Protein AF-A2DW22-F1 (afdb_monomer_lite)

pLDDT: mean 70.97, std 25.13, range [27.14, 98.06]

Sequence (364 aa):
MSSRRESLAASKIPRKSITSKLGQRVSISKNELTRRSSAAKNILQSNEPVKSNIPTVRSSKKVHKEKVVKEAVEIPVEKVDEVIVKEKPTFTMIPPTANEAESTEILMNAINLIYEENMPENKVQFFTNYAQAMLKFSQSSQLLSISSTCMTALFQEKFEAVPSEVLAEVLSLCFSINCGDIFLEGEDSFEAQESIKGFINQSIENTPVKTLVKSICSIIQQSSGNKLQFILDSLKESDNLKSAAEIELRAISDVLSSFHPEITLPEFLPEPSIPDVSDITKIKGQSNENVSVEESIARLLNEEVVGDELLRLVANSKDGKFEEFPASIRVVLHAAWNEASPCPNEEELLEQAQFFLDTHQSSE

Foldseek 3Di:
DDDDDDDDDDDDDDDDDDDDDPPDDDDDDPPPVVVVVVVVPPPDPDDDDDDDDDDDDDDDDDDDDDDDDDDDDDDDPPPPPPPPPPDQDAQDFDDPPDDPVRLLVSLVSLVVCVVVVHDHPCLASLLLRLLSVCLVQLQALSSLLSSLQSNLSCLVVQVAPHQLQSVLSSLLSLLCDQLVVHHHDDPNRVSSNVSSVSSNLSCLARYDLQSNLSSLLVSLLVDDDSSNVSSVVSNVPYPNLLPDDLVSLLSSQQSCCVRPVVDDDDPSRDHHDPLPPVCVPPPPDDDDDDDDLVSLVVQLLDLVRVLVSLCVLLVPDPPLDDSVHDPLVSVLSSVSNVCVVPHHDSVVNNVSSVVSNVVVVVVD

Structure (mmCIF, N/CA/C/O backbone):
data_AF-A2DW22-F1
#
_entry.id   AF-A2DW22-F1
#
loop_
_atom_site.group_PDB
_atom_site.id
_atom_site.type_symbol
_atom_site.label_atom_id
_atom_site.label_alt_id
_atom_site.label_comp_id
_atom_site.label_asym_id
_atom_site.label_entity_id
_atom_site.label_seq_id
_atom_site.pdbx_PDB_ins_code
_atom_site.Cartn_x
_atom_site.Cartn_y
_atom_site.Cartn_z
_atom_site.occupancy
_atom_site.B_iso_or_equiv
_atom_site.auth_seq_id
_atom_site.auth_comp_id
_atom_site.auth_asym_id
_atom_site.auth_atom_id
_atom_site.pdbx_PDB_model_num
ATOM 1 N N . MET A 1 1 ? 49.477 -22.787 39.775 1.00 36.72 1 MET A N 1
ATOM 2 C CA . MET A 1 1 ? 49.986 -24.115 40.177 1.00 36.72 1 MET A CA 1
ATOM 3 C C . MET A 1 1 ? 48.808 -25.019 40.529 1.00 36.72 1 MET A C 1
ATOM 5 O O . MET A 1 1 ? 47.978 -24.576 41.301 1.00 36.72 1 MET A O 1
ATOM 9 N N . SER A 1 2 ? 48.779 -26.220 39.928 1.00 34.22 2 SER A N 1
ATOM 10 C CA . SER A 1 2 ? 48.110 -27.492 40.312 1.00 34.22 2 SER A CA 1
ATOM 11 C C . SER A 1 2 ? 46.658 -27.467 40.848 1.00 34.22 2 SER A C 1
ATOM 13 O O . SER A 1 2 ? 46.420 -26.938 41.921 1.00 34.22 2 SER A O 1
ATOM 15 N N . SER A 1 3 ? 45.616 -27.949 40.152 1.00 33.22 3 SER A N 1
ATOM 16 C CA . SER A 1 3 ? 45.291 -29.315 39.655 1.00 33.22 3 SER A CA 1
ATOM 17 C C . SER A 1 3 ? 44.842 -30.333 40.724 1.00 33.22 3 SER A C 1
ATOM 19 O O . SER A 1 3 ? 45.669 -30.788 41.512 1.00 33.22 3 SER A O 1
ATOM 21 N N . ARG A 1 4 ? 43.545 -30.717 40.672 1.00 36.78 4 ARG A N 1
ATOM 22 C CA . ARG A 1 4 ? 42.908 -32.058 40.877 1.00 36.78 4 ARG A CA 1
ATOM 23 C C . ARG A 1 4 ? 41.378 -31.860 41.042 1.00 36.78 4 ARG A C 1
ATOM 25 O O . ARG A 1 4 ? 40.994 -31.113 41.930 1.00 36.78 4 ARG A O 1
ATOM 32 N N . ARG A 1 5 ? 40.459 -32.279 40.142 1.00 36.66 5 ARG A N 1
ATOM 33 C CA . ARG A 1 5 ? 39.990 -33.646 39.738 1.00 36.66 5 ARG A CA 1
ATOM 34 C C . ARG A 1 5 ? 39.720 -34.560 40.942 1.00 36.66 5 ARG A C 1
ATOM 36 O O . ARG A 1 5 ? 40.575 -34.612 41.811 1.00 36.66 5 ARG A O 1
ATOM 43 N N . GLU A 1 6 ? 38.664 -35.364 41.087 1.00 34.28 6 GLU A N 1
ATOM 44 C CA . GLU A 1 6 ? 37.461 -35.842 40.354 1.00 34.28 6 GLU A CA 1
ATOM 45 C C . GLU A 1 6 ? 36.636 -36.603 41.438 1.00 34.28 6 GLU A C 1
ATOM 47 O O . GLU A 1 6 ? 37.229 -37.092 42.399 1.00 34.28 6 GLU A O 1
ATOM 52 N N . SER A 1 7 ? 35.299 -36.690 41.436 1.00 31.16 7 SER A N 1
ATOM 53 C CA . SER A 1 7 ? 34.497 -37.860 40.982 1.00 31.16 7 SER A CA 1
ATOM 54 C C . SER A 1 7 ? 33.114 -37.787 41.688 1.00 31.16 7 SER A C 1
ATOM 56 O O . SER A 1 7 ? 33.055 -37.463 42.868 1.00 31.16 7 SER A O 1
ATOM 58 N N . LEU A 1 8 ? 31.984 -37.744 40.965 1.00 30.72 8 LEU A N 1
ATOM 59 C CA . LEU A 1 8 ? 31.090 -38.850 40.549 1.00 30.72 8 LEU A CA 1
ATOM 60 C C . LEU A 1 8 ? 30.296 -39.548 41.677 1.00 30.72 8 LEU A C 1
ATOM 62 O O . LEU A 1 8 ? 30.820 -40.413 42.368 1.00 30.72 8 LEU A O 1
ATOM 66 N N . ALA A 1 9 ? 28.984 -39.283 41.736 1.00 31.55 9 ALA A N 1
ATOM 67 C CA . ALA A 1 9 ? 27.962 -40.268 42.106 1.00 31.55 9 ALA A CA 1
ATOM 68 C C . ALA A 1 9 ? 26.598 -39.874 41.513 1.00 31.55 9 ALA A C 1
ATOM 70 O O . ALA A 1 9 ? 26.119 -38.755 41.676 1.00 31.55 9 ALA A O 1
ATOM 71 N N . ALA A 1 10 ? 26.008 -40.816 40.783 1.00 30.62 10 ALA A N 1
ATOM 72 C CA . ALA A 1 10 ? 24.770 -40.693 40.035 1.00 30.62 10 ALA A CA 1
ATOM 73 C C . ALA A 1 10 ? 23.548 -41.058 40.893 1.00 30.62 10 ALA A C 1
ATOM 75 O O . ALA A 1 10 ? 23.624 -41.959 41.724 1.00 30.62 10 ALA A O 1
ATOM 76 N N . SER A 1 11 ? 22.395 -40.451 40.602 1.00 30.92 11 SER A N 1
ATOM 77 C CA . SER A 1 11 ? 21.087 -40.958 41.025 1.00 30.92 11 SER A CA 1
ATOM 78 C C . SER A 1 11 ? 20.160 -41.021 39.813 1.00 30.92 11 SER A C 1
ATOM 80 O O . SER A 1 11 ? 19.901 -40.022 39.144 1.00 30.92 11 SER A O 1
ATOM 82 N N . LYS A 1 12 ? 19.751 -42.250 39.492 1.00 33.44 12 LYS A N 1
ATOM 83 C CA . LYS A 1 12 ? 18.900 -42.663 38.374 1.00 33.44 12 LYS A CA 1
ATOM 84 C C . LYS A 1 12 ? 17.439 -42.656 38.823 1.00 33.44 12 LYS A C 1
ATOM 86 O O . LYS A 1 12 ? 17.127 -43.340 39.791 1.00 33.44 12 LYS A O 1
ATOM 91 N N . ILE A 1 13 ? 16.541 -42.034 38.056 1.00 31.47 13 ILE A N 1
ATOM 92 C CA . ILE A 1 13 ? 15.102 -42.365 38.049 1.00 31.47 13 ILE A CA 1
ATOM 93 C C . ILE A 1 13 ? 14.631 -42.432 36.577 1.00 31.47 13 ILE A C 1
ATOM 95 O O . ILE A 1 13 ? 15.075 -41.614 35.768 1.00 31.47 13 ILE A O 1
ATOM 99 N N . PRO A 1 14 ? 13.843 -43.453 36.176 1.00 31.78 14 PRO A N 1
ATOM 100 C CA . PRO A 1 14 ? 13.805 -43.937 34.798 1.00 31.78 14 PRO A CA 1
ATOM 101 C C . PRO A 1 14 ? 12.759 -43.253 33.906 1.00 31.78 14 PRO A C 1
ATOM 103 O O . PRO A 1 14 ? 11.614 -43.042 34.296 1.00 31.78 14 PRO A O 1
ATOM 106 N N . ARG A 1 15 ? 13.147 -43.035 32.642 1.00 30.92 15 ARG A N 1
ATOM 107 C CA . ARG A 1 15 ? 12.243 -42.810 31.506 1.00 30.92 15 ARG A CA 1
ATOM 108 C C . ARG A 1 15 ? 11.536 -44.122 31.157 1.00 30.92 15 ARG A C 1
ATOM 110 O O . ARG A 1 15 ? 12.205 -45.108 30.851 1.00 30.92 15 ARG A O 1
ATOM 117 N N . LYS A 1 16 ? 10.201 -44.124 31.136 1.00 32.34 16 LYS A N 1
ATOM 118 C CA . LYS A 1 16 ? 9.424 -45.104 30.366 1.00 32.34 16 LYS A CA 1
ATOM 119 C C . LYS A 1 16 ? 8.969 -44.456 29.065 1.00 32.34 16 LYS A C 1
ATOM 121 O O . LYS A 1 16 ? 8.272 -43.450 29.064 1.00 32.34 16 LYS A O 1
ATOM 126 N N . SER A 1 17 ? 9.428 -45.059 27.977 1.00 30.47 17 SER A N 1
ATOM 127 C CA . SER A 1 17 ? 9.042 -44.819 26.596 1.00 30.47 17 SER A CA 1
ATOM 128 C C . SER A 1 17 ? 7.640 -45.358 26.319 1.00 30.47 17 SER A C 1
ATOM 130 O O . SER A 1 17 ? 7.374 -46.527 26.604 1.00 30.47 17 SER A O 1
ATOM 132 N N . ILE A 1 18 ? 6.798 -44.563 25.664 1.00 29.30 18 ILE A N 1
ATOM 133 C CA . ILE A 1 18 ? 5.724 -45.076 24.811 1.00 29.30 18 ILE A CA 1
ATOM 134 C C . ILE A 1 18 ? 5.890 -44.398 23.452 1.00 29.30 18 ILE A C 1
ATOM 136 O O . ILE A 1 18 ? 5.297 -43.369 23.156 1.00 29.30 18 ILE A O 1
ATOM 140 N N . THR A 1 19 ? 6.764 -44.974 22.634 1.00 31.78 19 THR A N 1
ATOM 141 C CA . THR A 1 19 ? 6.697 -44.875 21.178 1.00 31.78 19 THR A CA 1
ATOM 142 C C . THR A 1 19 ? 6.097 -46.181 20.675 1.00 31.78 19 THR A C 1
ATOM 144 O O . THR A 1 19 ? 6.605 -47.256 20.985 1.00 31.78 19 THR A O 1
ATOM 147 N N . SER A 1 20 ? 4.988 -46.094 19.941 1.00 37.38 20 SER A N 1
ATOM 148 C CA . SER A 1 20 ? 4.619 -46.952 18.798 1.00 37.38 20 SER A CA 1
ATOM 149 C C . SER A 1 20 ? 3.100 -46.967 18.624 1.00 37.38 20 SER A C 1
ATOM 151 O O . SER A 1 20 ? 2.400 -47.705 19.310 1.00 37.38 20 SER A O 1
ATOM 153 N N . LYS A 1 21 ? 2.608 -46.123 17.703 1.00 34.06 21 LYS A N 1
ATOM 154 C CA . LYS A 1 21 ? 1.442 -46.373 16.821 1.00 34.06 21 LYS A CA 1
ATOM 155 C C . LYS A 1 21 ? 1.055 -45.185 15.916 1.00 34.06 21 LYS A C 1
ATOM 157 O O . LYS A 1 21 ? -0.042 -45.175 15.378 1.00 34.06 21 LYS A O 1
ATOM 162 N N . LEU A 1 22 ? 1.958 -44.236 15.646 1.00 30.00 22 LEU A N 1
ATOM 163 C CA . LEU A 1 22 ? 1.842 -43.334 14.490 1.00 30.00 22 LEU A CA 1
ATOM 164 C C . LEU A 1 22 ? 2.851 -43.767 13.426 1.00 30.00 22 LEU A C 1
ATOM 166 O O . LEU A 1 22 ? 3.975 -43.287 13.347 1.00 30.00 22 LEU A O 1
ATOM 170 N N . GLY A 1 23 ? 2.465 -44.784 12.673 1.00 34.62 23 GLY A N 1
ATOM 171 C CA . GLY A 1 23 ? 3.298 -45.389 11.646 1.00 34.62 23 GLY A CA 1
ATOM 172 C C . GLY A 1 23 ? 2.488 -46.387 10.844 1.00 34.62 23 GLY A C 1
ATOM 173 O O . GLY A 1 23 ? 2.882 -47.539 10.764 1.00 34.62 23 GLY A O 1
ATOM 174 N N . GLN A 1 24 ? 1.312 -45.969 10.368 1.00 33.91 24 GLN A N 1
ATOM 175 C CA . GLN A 1 24 ? 0.536 -46.595 9.290 1.00 33.91 24 GLN A CA 1
ATOM 176 C C . GLN A 1 24 ? -0.806 -45.867 9.160 1.00 33.91 24 GLN A C 1
ATOM 178 O O . GLN A 1 24 ? -1.745 -46.176 9.886 1.00 33.91 24 GLN A O 1
ATOM 183 N N . ARG A 1 25 ? -0.858 -44.880 8.258 1.00 32.12 25 ARG A N 1
ATOM 184 C CA . ARG A 1 25 ? -2.002 -44.497 7.396 1.00 32.12 25 ARG A CA 1
ATOM 185 C C . ARG A 1 25 ? -1.714 -43.145 6.726 1.00 32.12 25 ARG A C 1
ATOM 187 O O . ARG A 1 25 ? -2.440 -42.178 6.871 1.00 32.12 25 ARG A O 1
ATOM 194 N N . VAL A 1 26 ? -0.623 -43.104 5.966 1.00 36.88 26 VAL A N 1
ATOM 195 C CA . VAL A 1 26 ? -0.418 -42.135 4.881 1.00 36.88 26 VAL A CA 1
ATOM 196 C C . VAL A 1 26 ? -0.019 -42.974 3.677 1.00 36.88 26 VAL A C 1
ATOM 198 O O . VAL A 1 26 ? 1.125 -43.416 3.599 1.00 36.88 26 VAL A O 1
ATOM 201 N N . SER A 1 27 ? -0.987 -43.342 2.833 1.00 40.03 27 SER A N 1
ATOM 202 C CA . SER A 1 27 ? -0.755 -43.943 1.500 1.00 40.03 27 SER A CA 1
ATOM 203 C C . SER A 1 27 ? -2.057 -44.292 0.760 1.00 40.03 27 SER A C 1
ATOM 205 O O . SER A 1 27 ? -2.213 -45.410 0.297 1.00 40.03 27 SER A O 1
ATOM 207 N N . ILE A 1 28 ? -2.983 -43.340 0.611 1.00 33.75 28 ILE A N 1
ATOM 208 C CA . ILE A 1 28 ? -4.027 -43.299 -0.442 1.00 33.75 28 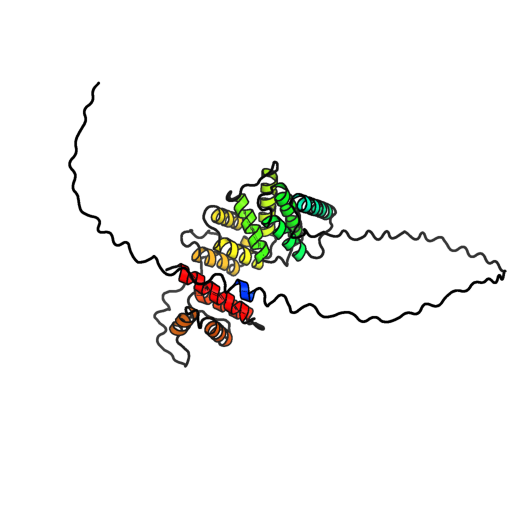ILE A CA 1
ATOM 209 C C . ILE A 1 28 ? -4.378 -41.802 -0.580 1.00 33.75 28 ILE A C 1
ATOM 211 O O . ILE A 1 28 ? -4.650 -41.188 0.440 1.00 33.75 28 ILE A O 1
ATOM 215 N N . SER A 1 29 ? -4.364 -41.084 -1.705 1.00 33.72 29 SER A N 1
ATOM 216 C CA . SER A 1 29 ? -4.010 -41.330 -3.104 1.00 33.72 29 SER A CA 1
ATOM 217 C C . SER A 1 29 ? -3.781 -39.941 -3.734 1.00 33.72 29 SER A C 1
ATOM 219 O O . SER A 1 29 ? -4.714 -39.158 -3.871 1.00 33.72 29 SER A O 1
ATOM 221 N N . LYS A 1 30 ? -2.547 -39.627 -4.154 1.00 34.16 30 LYS A N 1
ATOM 222 C CA . LYS A 1 30 ? -2.220 -38.462 -5.009 1.00 34.16 30 LYS A CA 1
ATOM 223 C C . LYS A 1 30 ? -2.696 -38.642 -6.469 1.00 34.16 30 LYS A C 1
ATOM 225 O O . LYS A 1 30 ? -2.382 -37.815 -7.316 1.00 34.16 30 LYS A O 1
ATOM 230 N N . ASN A 1 31 ? -3.455 -39.702 -6.766 1.00 38.00 31 ASN A N 1
ATOM 231 C CA . ASN A 1 31 ? -3.907 -40.052 -8.116 1.00 38.00 31 ASN A CA 1
ATOM 232 C C . ASN A 1 31 ? -5.364 -39.643 -8.418 1.00 38.00 31 ASN A C 1
ATOM 234 O O . ASN A 1 31 ? -5.797 -39.792 -9.561 1.00 38.00 31 ASN A O 1
ATOM 238 N N . GLU A 1 32 ? -6.117 -39.108 -7.448 1.00 37.16 32 GLU A N 1
ATOM 239 C CA . GLU A 1 32 ? -7.489 -38.621 -7.690 1.00 37.16 32 GLU A CA 1
ATOM 240 C C . GLU A 1 32 ? -7.518 -37.185 -8.252 1.00 37.16 32 GLU A C 1
ATOM 242 O O . GLU A 1 32 ? -8.345 -36.868 -9.108 1.00 37.16 32 GLU A O 1
ATOM 247 N N . LEU A 1 33 ? -6.574 -36.322 -7.847 1.00 34.84 33 LEU A N 1
ATOM 248 C CA . LEU A 1 33 ? -6.541 -34.913 -8.269 1.00 34.84 33 LEU A CA 1
ATOM 249 C C . LEU A 1 33 ? -6.068 -34.730 -9.725 1.00 34.84 33 LEU A C 1
ATOM 251 O O . LEU A 1 33 ? -6.514 -33.824 -10.426 1.00 34.84 33 LEU A O 1
ATOM 255 N N . THR A 1 34 ? -5.230 -35.636 -10.234 1.00 38.94 34 THR A N 1
ATOM 256 C CA . THR A 1 34 ? -4.727 -35.597 -11.619 1.00 38.94 34 THR A CA 1
ATOM 257 C C . THR A 1 34 ? -5.744 -36.104 -12.647 1.00 38.94 34 THR A C 1
ATOM 259 O O . THR A 1 34 ? -5.627 -35.783 -13.831 1.00 38.94 34 THR A O 1
ATOM 262 N N . ARG A 1 35 ? -6.779 -36.847 -12.219 1.00 39.12 35 ARG A N 1
ATOM 263 C CA . ARG A 1 35 ? -7.858 -37.328 -13.104 1.00 39.12 35 ARG A CA 1
ATOM 264 C C . ARG A 1 35 ? -8.972 -36.307 -13.335 1.00 39.12 35 ARG A C 1
ATOM 266 O O . ARG A 1 35 ? -9.621 -36.372 -14.373 1.00 39.12 35 ARG A O 1
ATOM 273 N N . ARG A 1 36 ? -9.177 -35.339 -12.433 1.00 36.75 36 ARG A N 1
ATOM 274 C CA . ARG A 1 36 ? -10.185 -34.276 -12.624 1.00 36.75 36 ARG A CA 1
ATOM 275 C C . ARG A 1 36 ? -9.682 -33.098 -13.474 1.00 36.75 36 ARG A C 1
ATOM 277 O O . ARG A 1 36 ? -10.476 -32.476 -14.167 1.00 36.75 36 ARG A O 1
ATOM 284 N N . SER A 1 37 ? -8.368 -32.869 -13.536 1.00 37.91 37 SER A N 1
ATOM 285 C CA . SER A 1 37 ? -7.755 -31.810 -14.366 1.00 37.91 37 SER A CA 1
ATOM 286 C C . SER A 1 37 ? -7.710 -32.137 -15.874 1.00 37.91 37 SER A C 1
ATOM 288 O O . SER A 1 37 ? -7.703 -31.240 -16.714 1.00 37.91 37 SER A O 1
ATOM 290 N N . SER A 1 38 ? -7.743 -33.418 -16.253 1.00 35.53 38 SER A N 1
ATOM 291 C CA . SER A 1 38 ? -7.667 -33.855 -17.659 1.00 35.53 38 SER A CA 1
ATOM 292 C C . SER A 1 38 ? -9.031 -33.980 -18.363 1.00 35.53 38 SER A C 1
ATOM 294 O O . SER A 1 38 ? -9.067 -34.160 -19.578 1.00 35.53 38 SER A O 1
ATOM 296 N N . ALA A 1 39 ? -10.148 -33.812 -17.644 1.00 35.38 39 ALA A N 1
ATOM 297 C CA . ALA A 1 39 ? -11.501 -33.824 -18.215 1.00 35.38 39 ALA A CA 1
ATOM 298 C C . ALA A 1 39 ? -12.017 -32.428 -18.631 1.00 35.38 39 ALA A C 1
ATOM 300 O O . ALA A 1 39 ? -12.944 -32.337 -19.429 1.00 35.38 39 ALA A O 1
ATOM 301 N N . ALA A 1 40 ? -11.387 -31.342 -18.167 1.00 33.38 40 ALA A N 1
ATOM 302 C CA . ALA A 1 40 ? -11.808 -29.964 -18.460 1.00 33.38 40 ALA A CA 1
ATOM 303 C C . ALA A 1 40 ? -11.100 -29.325 -19.678 1.00 33.38 40 ALA A C 1
ATOM 305 O O . ALA A 1 40 ? -11.348 -28.169 -20.003 1.00 33.38 40 ALA A O 1
ATOM 306 N N . LYS A 1 41 ? -10.229 -30.067 -20.381 1.00 34.81 41 LYS A N 1
ATOM 307 C CA . LYS A 1 41 ? -9.435 -29.564 -21.524 1.00 34.81 41 LYS A CA 1
ATOM 308 C C . LYS A 1 41 ? -9.923 -30.008 -22.913 1.00 34.81 41 LYS A C 1
ATOM 310 O O . LYS A 1 41 ? -9.241 -29.736 -23.892 1.00 34.81 41 LYS A O 1
ATOM 315 N N . ASN A 1 42 ? -11.090 -30.655 -23.014 1.00 35.06 42 ASN A N 1
ATOM 316 C CA . ASN A 1 42 ? -11.611 -31.209 -24.278 1.00 35.06 42 ASN A CA 1
ATOM 317 C C . ASN A 1 42 ? -12.995 -30.686 -24.710 1.00 35.06 42 ASN A C 1
ATOM 319 O O . ASN A 1 42 ? -13.642 -31.289 -25.560 1.00 35.06 42 ASN A O 1
ATOM 323 N N . ILE A 1 43 ? -13.446 -29.547 -24.181 1.00 34.34 43 ILE A N 1
ATOM 324 C CA . ILE A 1 43 ? -14.682 -28.888 -24.632 1.00 34.34 43 ILE A CA 1
ATOM 325 C C . ILE A 1 43 ? -14.357 -27.423 -24.929 1.00 34.34 43 ILE A C 1
ATOM 327 O O . ILE A 1 43 ? -14.647 -26.560 -24.119 1.00 34.34 43 ILE A O 1
ATOM 331 N N . LEU A 1 44 ? -13.651 -27.171 -26.039 1.00 32.22 44 LEU A N 1
ATOM 332 C CA . LEU A 1 44 ? -13.558 -25.882 -26.759 1.00 32.22 44 LEU A CA 1
ATOM 333 C C . LEU A 1 44 ? -12.643 -26.046 -27.994 1.00 32.22 44 LEU A C 1
ATOM 335 O O . LEU A 1 44 ? -11.673 -25.325 -28.196 1.00 32.22 44 LEU A O 1
ATOM 339 N N . GLN A 1 45 ? -12.938 -27.039 -28.835 1.00 33.53 45 GLN A N 1
ATOM 340 C CA . GLN A 1 45 ? -12.436 -27.110 -30.212 1.00 33.53 45 GLN A CA 1
ATOM 341 C C . GLN A 1 45 ? -13.548 -27.627 -31.124 1.00 33.53 45 GLN A C 1
ATOM 343 O O . GLN A 1 45 ? -13.576 -28.789 -31.510 1.00 33.53 45 GLN A O 1
ATOM 348 N N . SER A 1 46 ? -14.482 -26.747 -31.462 1.00 32.22 46 SER A N 1
ATOM 349 C CA . SER A 1 46 ? -15.283 -26.862 -32.680 1.00 32.22 46 SER A CA 1
ATOM 350 C C . SER A 1 46 ? -15.988 -25.533 -32.900 1.00 32.22 46 SER A C 1
ATOM 352 O O . SER A 1 46 ? -16.940 -25.236 -32.188 1.00 32.22 46 SER A O 1
ATOM 354 N N . ASN A 1 47 ? -15.484 -24.725 -33.829 1.00 30.28 47 ASN A N 1
ATOM 355 C CA . ASN A 1 47 ? -16.275 -23.809 -34.651 1.00 30.28 47 ASN A CA 1
ATOM 356 C C . ASN A 1 47 ? -15.365 -23.277 -35.767 1.00 30.28 47 ASN A C 1
ATOM 358 O O . ASN A 1 47 ? -14.641 -22.297 -35.604 1.00 30.28 47 ASN A O 1
ATOM 362 N N . GLU A 1 48 ? -15.372 -23.989 -36.894 1.00 32.19 48 GLU A N 1
ATOM 363 C CA . GLU A 1 48 ? -14.861 -23.501 -38.177 1.00 32.19 48 GLU A CA 1
ATOM 364 C C . GLU A 1 48 ? -15.741 -22.351 -38.695 1.00 32.19 48 GLU A C 1
ATOM 366 O O . GLU A 1 48 ? -16.969 -22.446 -38.599 1.00 32.19 48 GLU A O 1
ATOM 371 N N . PRO A 1 49 ? -15.181 -21.312 -39.341 1.00 32.22 49 PRO A N 1
ATOM 372 C CA . PRO A 1 49 ? -15.971 -20.427 -40.173 1.00 32.22 49 PRO A CA 1
ATOM 373 C C . PRO A 1 49 ? -15.999 -20.912 -41.630 1.00 32.22 49 PRO A C 1
ATOM 375 O O . PRO A 1 49 ? -14.988 -21.191 -42.277 1.00 32.22 49 PRO A O 1
ATOM 378 N N . VAL A 1 50 ? -17.229 -20.971 -42.126 1.00 31.48 50 VAL A N 1
ATOM 379 C CA . VAL A 1 50 ? -17.670 -21.318 -43.474 1.00 31.48 50 VAL A CA 1
ATOM 380 C C . VAL A 1 50 ? -17.093 -20.370 -44.536 1.00 31.48 50 VAL A C 1
ATOM 382 O O . VAL A 1 50 ? -17.137 -19.147 -44.413 1.00 31.48 50 VAL A O 1
ATOM 385 N N . LYS A 1 51 ? -16.609 -20.967 -45.632 1.00 29.39 51 LYS A N 1
ATOM 386 C CA . LYS A 1 51 ? -16.254 -20.315 -46.903 1.00 29.39 51 LYS A CA 1
ATOM 387 C C . LYS A 1 51 ? -17.474 -19.636 -47.538 1.00 29.39 51 LYS A C 1
ATOM 389 O O . LYS A 1 51 ? -18.511 -20.275 -47.696 1.00 29.39 51 LYS A O 1
ATOM 394 N N . SER A 1 52 ? -17.315 -18.423 -48.063 1.00 29.78 52 SER A N 1
ATOM 395 C CA . SER A 1 52 ? -18.172 -17.938 -49.152 1.00 29.78 52 SER A CA 1
ATOM 396 C C . SER A 1 52 ? -17.368 -17.168 -50.202 1.00 29.78 52 SER A C 1
ATOM 398 O O . SER A 1 52 ? -16.315 -16.594 -49.933 1.00 29.78 52 SER A O 1
ATOM 400 N N . ASN A 1 53 ? -17.834 -17.302 -51.440 1.00 28.89 53 ASN A N 1
ATOM 401 C CA . ASN A 1 53 ? -17.126 -17.063 -52.689 1.00 28.89 53 ASN A CA 1
ATOM 402 C C . ASN A 1 53 ? -17.204 -15.591 -53.149 1.00 28.89 53 ASN A C 1
ATOM 404 O O . ASN A 1 53 ? -18.275 -14.998 -53.125 1.00 28.89 53 ASN A O 1
ATOM 408 N N . ILE A 1 54 ? -16.069 -15.051 -53.618 1.00 29.58 54 ILE A N 1
ATOM 409 C CA . ILE A 1 54 ? -15.793 -14.513 -54.982 1.00 29.58 54 ILE A CA 1
ATOM 410 C C . ILE A 1 54 ? -17.064 -14.149 -55.811 1.00 29.58 54 ILE A C 1
ATOM 412 O O . ILE A 1 54 ? -17.910 -15.028 -55.977 1.00 29.58 54 ILE A O 1
ATOM 416 N N . PRO A 1 55 ? -17.171 -12.955 -56.461 1.00 31.88 55 PRO A N 1
ATOM 417 C CA . PRO A 1 55 ? -16.255 -12.654 -57.562 1.00 31.88 55 PRO A CA 1
ATOM 418 C C . PRO A 1 55 ? -15.785 -11.219 -57.834 1.00 31.88 55 PRO A C 1
ATOM 420 O O . PRO A 1 55 ? -16.476 -10.215 -57.715 1.00 31.88 55 PRO A O 1
ATOM 423 N N . THR A 1 56 ? -14.564 -11.233 -58.361 1.00 27.14 56 THR A N 1
ATOM 424 C CA . THR A 1 56 ? -13.843 -10.266 -59.183 1.00 27.14 56 THR A CA 1
ATOM 425 C C . THR A 1 56 ? -14.630 -9.841 -60.432 1.00 27.14 56 THR A C 1
ATOM 427 O O . THR A 1 56 ? -15.136 -10.697 -61.156 1.00 27.14 56 THR A O 1
ATOM 430 N N . VAL A 1 57 ? -14.598 -8.549 -60.788 1.00 29.03 57 VAL A N 1
ATOM 431 C CA . VAL A 1 57 ? -14.826 -8.084 -62.170 1.00 29.03 57 VAL A CA 1
ATOM 432 C C . VAL A 1 57 ? -13.690 -7.156 -62.600 1.00 29.03 57 VAL A C 1
ATOM 434 O O . VAL A 1 57 ? -13.240 -6.280 -61.868 1.00 29.03 57 VAL A O 1
ATOM 437 N N . ARG A 1 58 ? -13.199 -7.440 -63.807 1.00 28.44 58 ARG A N 1
ATOM 438 C CA . ARG A 1 58 ? -12.057 -6.853 -64.507 1.00 28.44 58 ARG A CA 1
ATOM 439 C C . ARG A 1 58 ? -12.372 -5.492 -65.147 1.00 28.44 58 ARG A C 1
ATOM 441 O O . ARG A 1 58 ? -13.466 -5.290 -65.652 1.00 28.44 58 ARG A O 1
ATOM 448 N N . SER A 1 59 ? -11.322 -4.666 -65.231 1.00 30.11 59 SER A N 1
ATOM 449 C CA . SER A 1 59 ? -10.871 -3.800 -66.345 1.00 30.11 59 SER A CA 1
ATOM 450 C C . SER A 1 59 ? -11.885 -3.098 -67.266 1.00 30.11 59 SER A C 1
ATOM 452 O O . SER A 1 59 ? -12.676 -3.773 -67.919 1.00 30.11 59 SER A O 1
ATOM 454 N N . SER A 1 60 ? -11.647 -1.809 -67.567 1.00 29.20 60 SER A N 1
ATOM 455 C CA . SER A 1 60 ? -11.326 -1.338 -68.938 1.00 29.20 60 SER A CA 1
ATOM 456 C C . SER A 1 60 ? -10.959 0.154 -69.028 1.00 29.20 60 SER A C 1
ATOM 458 O O . SER A 1 60 ? -11.498 1.004 -68.333 1.00 29.20 60 SER A O 1
ATOM 460 N N . LYS A 1 61 ? -10.021 0.429 -69.943 1.00 29.62 61 LYS A N 1
ATOM 461 C CA . LYS A 1 61 ? -9.523 1.724 -70.445 1.00 29.62 61 LYS A CA 1
ATOM 462 C C . LYS A 1 61 ? -10.600 2.555 -71.175 1.00 29.62 61 LYS A C 1
ATOM 464 O O . LYS A 1 61 ? -11.415 1.955 -71.864 1.00 29.62 61 LYS A O 1
ATOM 469 N N . LYS A 1 62 ? -10.429 3.893 -71.208 1.00 29.98 62 LYS A N 1
ATOM 470 C CA . LYS A 1 62 ? -10.092 4.774 -72.375 1.00 29.98 62 LYS A CA 1
ATOM 471 C C . LYS A 1 62 ? -10.808 6.147 -72.350 1.00 29.98 62 LYS A C 1
ATOM 473 O O . LYS A 1 62 ? -12.007 6.232 -72.542 1.00 29.98 62 LYS A O 1
ATOM 478 N N . VAL A 1 63 ? -9.992 7.200 -72.220 1.00 30.34 63 VAL A N 1
ATOM 479 C CA . VAL A 1 63 ? -9.892 8.430 -73.045 1.00 30.34 63 VAL A CA 1
ATOM 480 C C . VAL A 1 63 ? -11.162 8.986 -73.719 1.00 30.34 63 VAL A C 1
ATOM 482 O O . VAL A 1 63 ? -11.603 8.434 -74.725 1.00 30.34 63 VAL A O 1
ATOM 485 N N . HIS A 1 64 ? -11.540 10.218 -73.352 1.00 29.16 64 HIS A N 1
ATOM 486 C CA . HIS A 1 64 ? -11.804 11.291 -74.324 1.00 29.16 64 HIS A CA 1
ATOM 487 C C . HIS A 1 64 ? -11.432 12.672 -73.766 1.00 29.16 64 HIS A C 1
ATOM 489 O O . HIS A 1 64 ? -11.695 12.989 -72.611 1.00 29.16 64 HIS A O 1
ATOM 495 N N . LYS A 1 65 ? -10.750 13.450 -74.613 1.00 32.34 65 LYS A N 1
ATOM 496 C CA . LYS A 1 65 ? -10.424 14.866 -74.440 1.00 32.34 65 LYS A CA 1
ATOM 497 C C . LYS A 1 65 ? -11.649 15.687 -74.830 1.00 32.34 65 LYS A C 1
ATOM 499 O O . LYS A 1 65 ? -12.160 15.470 -75.922 1.00 32.34 65 LYS A O 1
ATOM 504 N N . GLU A 1 66 ? -11.966 16.718 -74.061 1.00 31.30 66 GLU A N 1
ATOM 505 C CA . GLU A 1 66 ? -12.521 17.945 -74.624 1.00 31.30 66 GLU A CA 1
ATOM 506 C C . GLU A 1 66 ? -12.041 19.154 -73.817 1.00 31.30 66 GLU A C 1
ATOM 508 O O . GLU A 1 66 ? -11.585 19.037 -72.682 1.00 31.30 66 GLU A O 1
ATOM 513 N N . LYS A 1 67 ? -11.973 20.285 -74.504 1.00 29.91 67 LYS A N 1
ATOM 514 C CA . LYS A 1 67 ? -11.116 21.443 -74.253 1.00 29.91 67 LYS A CA 1
ATOM 515 C C . LYS A 1 67 ? -12.023 22.664 -74.055 1.00 29.91 67 LYS A C 1
ATOM 517 O O . LYS A 1 67 ? -13.143 22.658 -74.549 1.00 29.91 67 LYS A O 1
ATOM 522 N N . VAL A 1 68 ? -11.425 23.739 -73.529 1.00 29.20 68 VAL A N 1
ATOM 523 C CA . VAL A 1 68 ? -11.914 25.141 -73.492 1.00 29.20 68 VAL A CA 1
ATOM 524 C C . VAL A 1 68 ? -12.942 25.359 -72.353 1.00 29.20 68 VAL A C 1
ATOM 526 O O . VAL A 1 68 ? -13.808 24.528 -72.161 1.00 29.20 68 VAL A O 1
ATOM 529 N N . VAL A 1 69 ? -12.900 26.378 -71.484 1.00 31.17 69 VAL A N 1
ATOM 530 C CA . VAL A 1 69 ? -12.494 27.790 -71.591 1.00 31.17 69 VAL A CA 1
ATOM 531 C C . VAL A 1 69 ? -11.995 28.294 -70.225 1.00 31.17 69 VAL A C 1
ATOM 533 O O . VAL A 1 69 ? -12.406 27.815 -69.176 1.00 31.17 69 VAL A O 1
ATOM 536 N N . LYS A 1 70 ? -11.074 29.257 -70.285 1.00 35.72 70 LYS A N 1
ATOM 537 C CA . LYS A 1 70 ? -10.477 30.013 -69.182 1.00 35.72 70 LYS A CA 1
ATOM 538 C C . LYS A 1 70 ? -11.525 30.810 -68.398 1.00 35.72 70 LYS A C 1
ATOM 540 O O . LYS A 1 70 ? -12.233 31.596 -69.014 1.00 35.72 70 LYS A O 1
ATOM 545 N N . GLU A 1 71 ? -11.465 30.761 -67.074 1.00 33.38 71 GLU A N 1
ATOM 546 C CA . GLU A 1 71 ? -11.729 31.943 -66.252 1.00 33.38 71 GLU A CA 1
ATOM 547 C C . GLU A 1 71 ? -10.892 31.849 -64.975 1.00 33.38 71 GLU A C 1
ATOM 549 O O . GLU A 1 71 ? -10.922 30.853 -64.255 1.00 33.38 71 GLU A O 1
ATOM 554 N N . ALA A 1 72 ? -10.030 32.845 -64.791 1.00 40.38 72 ALA A N 1
ATOM 555 C CA . ALA A 1 72 ? -9.149 32.962 -63.648 1.00 40.38 72 ALA A CA 1
ATOM 556 C C . ALA A 1 72 ? -9.962 33.519 -62.481 1.00 40.38 72 ALA A C 1
ATOM 558 O O . ALA A 1 72 ? -10.407 34.662 -62.530 1.00 40.38 72 ALA A O 1
ATOM 559 N N . VAL A 1 73 ? -10.132 32.710 -61.442 1.00 34.94 73 VAL A N 1
ATOM 560 C CA . VAL A 1 73 ? -10.533 33.186 -60.122 1.00 34.94 73 VAL A CA 1
ATOM 561 C C . VAL A 1 73 ? -9.395 32.802 -59.192 1.00 34.94 73 VAL A C 1
ATOM 563 O O . VAL A 1 73 ? -9.145 31.621 -58.953 1.00 34.94 73 VAL A O 1
ATOM 566 N N . GLU A 1 74 ? -8.644 33.810 -58.755 1.00 37.81 74 GLU A N 1
ATOM 567 C CA . GLU A 1 74 ? -7.678 33.693 -57.669 1.00 37.81 74 GLU A CA 1
ATOM 568 C C . GLU A 1 74 ? -8.425 33.217 -56.422 1.00 37.81 74 GLU A C 1
ATOM 570 O O . GLU A 1 74 ? -9.165 33.971 -55.792 1.00 37.81 74 GLU A O 1
ATOM 575 N N . ILE A 1 75 ? -8.260 31.941 -56.087 1.00 35.12 75 ILE A N 1
ATOM 576 C CA . ILE A 1 75 ? -8.607 31.423 -54.768 1.00 35.12 75 ILE A CA 1
ATOM 577 C C . ILE A 1 75 ? -7.367 31.669 -53.903 1.00 35.12 75 ILE A C 1
ATOM 579 O O . ILE A 1 75 ? -6.277 31.228 -54.288 1.00 35.12 75 ILE A O 1
ATOM 583 N N . PRO A 1 76 ? -7.476 32.389 -52.775 1.00 38.88 76 PRO A N 1
ATOM 584 C CA . PRO A 1 76 ? -6.353 32.548 -51.870 1.00 38.88 76 PRO A CA 1
ATOM 585 C C . PRO A 1 76 ? -5.926 31.160 -51.388 1.00 38.88 76 PRO A C 1
ATOM 587 O O . PRO A 1 76 ? -6.757 30.353 -50.975 1.00 38.88 76 PRO A O 1
ATOM 590 N N . VAL A 1 77 ? -4.625 30.877 -51.478 1.00 36.81 77 VAL A N 1
ATOM 591 C CA . VAL A 1 77 ? -4.009 29.701 -50.860 1.00 36.81 77 VAL A CA 1
ATOM 592 C C . VAL A 1 77 ? -4.162 29.869 -49.353 1.00 36.81 77 VAL A C 1
ATOM 594 O O . VAL A 1 77 ? -3.326 30.486 -48.694 1.00 36.81 77 VAL A O 1
ATOM 597 N N . GLU A 1 78 ? -5.266 29.367 -48.813 1.00 41.03 78 GLU A N 1
ATOM 598 C CA . GLU A 1 78 ? -5.374 29.097 -47.392 1.00 41.03 78 GLU A CA 1
ATOM 599 C C . GLU A 1 78 ? -4.360 27.989 -47.121 1.00 41.03 78 GLU A C 1
ATOM 601 O O . GLU A 1 78 ? -4.449 26.885 -47.667 1.00 41.03 78 GLU A O 1
ATOM 606 N N . LYS A 1 79 ? -3.305 28.336 -46.379 1.00 45.06 79 LYS A N 1
ATOM 607 C CA . LYS A 1 79 ? -2.371 27.354 -45.848 1.00 45.06 79 LYS A CA 1
ATOM 608 C C . LYS A 1 79 ? -3.217 26.381 -45.042 1.00 45.06 79 LYS A C 1
ATOM 610 O O . LYS A 1 79 ? -3.720 26.734 -43.983 1.00 45.06 79 LYS A O 1
ATOM 615 N N . VAL A 1 80 ? -3.409 25.184 -45.583 1.00 41.00 80 VAL A N 1
ATOM 616 C CA . VAL A 1 80 ? -3.824 24.043 -44.786 1.00 41.00 80 VAL A CA 1
ATOM 617 C C . VAL A 1 80 ? -2.650 23.826 -43.848 1.00 41.00 80 VAL A C 1
ATOM 619 O O . VAL A 1 80 ? -1.632 23.266 -44.252 1.00 41.00 80 VAL A O 1
ATOM 622 N N . ASP A 1 81 ? -2.743 24.386 -42.645 1.00 40.94 81 ASP A N 1
ATOM 623 C CA . ASP A 1 81 ? -1.914 23.939 -41.543 1.00 40.94 81 ASP A CA 1
ATOM 624 C C . ASP A 1 81 ? -2.138 22.430 -41.485 1.00 40.94 81 ASP A C 1
ATOM 626 O O . ASP A 1 81 ? -3.257 21.962 -41.249 1.00 40.94 81 ASP A O 1
ATOM 630 N N . GLU A 1 82 ? -1.103 21.662 -41.827 1.00 38.16 82 GLU A N 1
ATOM 631 C CA . GLU A 1 82 ? -1.077 20.241 -41.533 1.00 38.16 82 GLU A CA 1
ATOM 632 C C . GLU A 1 82 ? -1.308 20.143 -40.030 1.00 38.16 82 GLU A C 1
ATOM 634 O O . GLU A 1 82 ? -0.419 20.405 -39.219 1.00 38.16 82 GLU A O 1
ATOM 639 N N . VAL A 1 83 ? -2.541 19.806 -39.654 1.00 39.53 83 VAL A N 1
ATOM 640 C CA . VAL A 1 83 ? -2.840 19.287 -38.333 1.00 39.53 83 VAL A CA 1
ATOM 641 C C . VAL A 1 83 ? -2.087 17.969 -38.286 1.00 39.53 83 VAL A C 1
ATOM 643 O O . VAL A 1 83 ? -2.605 16.921 -38.669 1.00 39.53 83 VAL A O 1
ATOM 646 N N . ILE A 1 84 ? -0.816 18.035 -37.890 1.00 44.00 84 ILE A N 1
ATOM 647 C CA . ILE A 1 84 ? -0.076 16.878 -37.425 1.00 44.00 84 ILE A CA 1
ATOM 648 C C . ILE A 1 84 ? -0.864 16.435 -36.201 1.00 44.00 84 ILE A C 1
ATOM 650 O O . ILE A 1 84 ? -0.712 16.984 -35.108 1.00 44.00 84 ILE A O 1
ATOM 654 N N . VAL A 1 85 ? -1.781 15.493 -36.412 1.00 44.44 85 VAL A N 1
ATOM 655 C CA . VAL A 1 85 ? -2.395 14.730 -35.338 1.00 44.44 85 VAL A CA 1
ATOM 656 C C . VAL A 1 85 ? -1.227 13.987 -34.708 1.00 44.44 85 VAL A C 1
ATOM 658 O O . VAL A 1 85 ? -0.815 12.942 -35.202 1.00 44.44 85 VAL A O 1
ATOM 661 N N . LYS A 1 86 ? -0.608 14.583 -33.683 1.00 55.78 86 LYS A N 1
ATOM 662 C CA . LYS A 1 86 ? 0.330 13.860 -32.832 1.00 55.78 86 LYS A CA 1
ATOM 663 C C . LYS A 1 86 ? -0.459 12.673 -32.296 1.00 55.78 86 LYS A C 1
ATOM 665 O O . LYS A 1 86 ? -1.464 12.875 -31.613 1.00 55.78 86 LYS A O 1
ATOM 670 N N . GLU A 1 87 ? -0.065 11.464 -32.688 1.00 62.69 87 GLU A N 1
ATOM 671 C CA . GLU A 1 87 ? -0.637 10.248 -32.121 1.00 62.69 87 GLU A CA 1
ATOM 672 C C . GLU A 1 87 ? -0.550 10.361 -30.600 1.00 62.69 87 GLU A C 1
ATOM 674 O O . GLU A 1 87 ? 0.483 10.761 -30.055 1.00 62.69 87 GLU A O 1
ATOM 679 N N . LYS A 1 88 ? -1.671 10.101 -29.922 1.00 64.06 88 LYS A N 1
ATOM 680 C CA . LYS A 1 88 ? -1.729 10.225 -28.471 1.00 64.06 88 LYS A CA 1
ATOM 681 C C . LYS A 1 88 ? -0.718 9.237 -27.873 1.00 64.06 88 LYS A C 1
ATOM 683 O O . LYS A 1 88 ? -0.762 8.057 -28.235 1.00 64.06 88 LYS A O 1
ATOM 688 N N . PRO A 1 89 ? 0.190 9.683 -26.990 1.00 69.75 89 PRO A N 1
ATOM 689 C CA . PRO A 1 89 ? 1.150 8.782 -26.374 1.00 69.75 89 PRO A CA 1
ATOM 690 C C . PRO A 1 89 ? 0.406 7.666 -25.645 1.00 69.75 89 PRO A C 1
ATOM 692 O O . PRO A 1 89 ? -0.564 7.908 -24.925 1.00 69.75 89 PRO A O 1
ATOM 695 N N . THR A 1 90 ? 0.831 6.428 -25.889 1.00 77.81 90 THR A N 1
ATOM 696 C CA . THR A 1 90 ? 0.169 5.239 -25.352 1.00 77.81 90 THR A CA 1
ATOM 697 C C . THR A 1 90 ? 1.027 4.652 -24.244 1.00 77.81 90 THR A C 1
ATOM 699 O O . THR A 1 90 ? 2.194 4.331 -24.459 1.00 77.81 90 THR A O 1
ATOM 702 N N . PHE A 1 91 ? 0.443 4.503 -23.057 1.00 88.56 91 PHE A N 1
ATOM 703 C CA . PHE A 1 91 ? 1.085 3.809 -21.948 1.00 88.56 91 PHE A CA 1
ATOM 704 C C . PHE A 1 91 ? 1.055 2.301 -22.198 1.00 88.56 91 PHE A C 1
ATOM 706 O O . PHE A 1 91 ? -0.015 1.698 -22.296 1.00 88.56 91 PHE A O 1
ATOM 713 N N . THR A 1 92 ? 2.234 1.695 -22.302 1.00 90.69 92 THR A N 1
ATOM 714 C CA . THR A 1 92 ? 2.383 0.251 -22.504 1.00 90.69 92 THR A CA 1
ATOM 715 C C . THR A 1 92 ? 2.288 -0.479 -21.169 1.00 90.69 92 THR A C 1
ATOM 717 O O . THR A 1 92 ? 2.911 -0.078 -20.191 1.00 90.69 92 THR A O 1
ATOM 720 N N . MET A 1 93 ? 1.518 -1.566 -21.127 1.00 93.75 93 MET A N 1
ATOM 721 C CA . MET A 1 93 ? 1.445 -2.440 -19.953 1.00 93.75 93 MET A CA 1
ATOM 722 C C . MET A 1 93 ? 2.617 -3.415 -19.939 1.00 93.75 93 MET A C 1
ATOM 724 O O . MET A 1 93 ? 2.984 -3.958 -20.980 1.00 93.75 93 MET A O 1
ATOM 728 N N . ILE A 1 94 ? 3.149 -3.688 -18.752 1.00 93.88 94 ILE A N 1
ATOM 729 C CA . ILE A 1 94 ? 4.178 -4.695 -18.513 1.00 93.88 94 ILE A CA 1
ATOM 730 C C . ILE A 1 94 ? 3.537 -6.083 -18.646 1.00 93.88 94 ILE A C 1
ATOM 732 O O . ILE A 1 94 ? 2.623 -6.410 -17.877 1.00 93.88 94 ILE A O 1
ATOM 736 N N . PRO A 1 95 ? 3.980 -6.921 -19.600 1.00 93.06 95 PRO A N 1
ATOM 737 C CA . PRO A 1 95 ? 3.478 -8.281 -19.734 1.00 93.06 95 PRO A CA 1
ATOM 738 C C . PRO A 1 95 ? 3.768 -9.120 -18.478 1.00 93.06 95 PRO A C 1
ATOM 740 O O . PRO A 1 95 ? 4.871 -9.044 -17.936 1.00 93.06 95 PRO A O 1
ATOM 743 N N . PRO A 1 96 ? 2.871 -10.034 -18.063 1.00 90.00 96 PRO A N 1
ATOM 744 C CA . PRO A 1 96 ? 3.130 -10.924 -16.925 1.00 90.00 96 PRO A CA 1
ATOM 745 C C . PRO A 1 96 ? 4.408 -11.766 -17.081 1.00 90.00 96 PRO A C 1
ATOM 747 O O . PRO A 1 96 ? 5.055 -12.133 -16.098 1.00 90.00 96 PRO A O 1
ATOM 750 N N . THR A 1 97 ? 4.802 -12.058 -18.323 1.00 93.44 97 THR A N 1
ATOM 751 C CA . THR A 1 97 ? 5.998 -12.835 -18.675 1.00 93.44 97 THR A CA 1
ATOM 752 C C . THR A 1 97 ? 7.267 -12.000 -18.823 1.00 93.44 97 THR A C 1
ATOM 754 O O . THR A 1 97 ? 8.332 -12.592 -18.980 1.00 93.44 97 THR A O 1
ATOM 757 N N . ALA A 1 98 ? 7.178 -10.667 -18.781 1.00 95.19 98 ALA A N 1
ATOM 758 C CA . ALA A 1 98 ? 8.327 -9.791 -18.985 1.00 95.19 98 ALA A CA 1
ATOM 759 C C . ALA A 1 98 ? 9.393 -10.016 -17.911 1.00 95.19 98 ALA A C 1
ATOM 761 O O . ALA A 1 98 ? 9.075 -10.272 -16.744 1.00 95.19 98 ALA A O 1
ATOM 762 N N . ASN A 1 99 ? 10.661 -9.952 -18.304 1.00 96.44 99 ASN A N 1
ATOM 763 C CA . ASN A 1 99 ? 11.769 -9.974 -17.352 1.00 96.44 99 ASN A CA 1
ATOM 764 C C . ASN A 1 99 ? 12.014 -8.568 -16.776 1.00 96.44 99 ASN A C 1
ATOM 766 O O . ASN A 1 99 ? 11.334 -7.610 -17.145 1.00 96.44 99 ASN A O 1
ATOM 770 N N . GLU A 1 100 ? 12.961 -8.451 -15.848 1.00 94.44 100 GLU A N 1
ATOM 771 C CA . GLU A 1 100 ? 13.259 -7.181 -15.181 1.00 94.44 100 GLU A CA 1
ATOM 772 C C . GLU A 1 100 ? 13.703 -6.098 -16.170 1.00 94.44 100 GLU A C 1
ATOM 774 O O . GLU A 1 100 ? 13.164 -5.000 -16.140 1.00 94.44 100 GLU A O 1
ATOM 779 N N . ALA A 1 101 ? 14.608 -6.415 -17.102 1.00 95.06 101 ALA A N 1
ATOM 780 C CA . ALA A 1 101 ? 15.119 -5.447 -18.074 1.00 95.06 101 ALA A CA 1
ATOM 781 C C . ALA A 1 101 ? 14.010 -4.888 -18.985 1.00 95.06 101 ALA A C 1
ATOM 783 O O . ALA A 1 101 ? 13.916 -3.678 -19.170 1.00 95.06 101 ALA A O 1
ATOM 784 N N . GLU A 1 102 ? 13.142 -5.761 -19.503 1.00 95.75 102 GLU A N 1
ATOM 785 C CA . GLU A 1 102 ? 11.982 -5.368 -20.312 1.00 95.75 102 GLU A CA 1
ATOM 786 C C . GLU A 1 102 ? 10.991 -4.523 -19.496 1.00 95.75 102 GLU A C 1
ATOM 788 O O . GLU A 1 102 ? 10.493 -3.504 -19.971 1.00 95.75 102 GLU A O 1
ATOM 793 N N . SER A 1 103 ? 10.740 -4.911 -18.243 1.00 96.44 103 SER A N 1
ATOM 794 C CA . SER A 1 103 ? 9.845 -4.170 -17.347 1.00 96.44 103 SER A CA 1
ATOM 795 C C . SER A 1 103 ? 10.396 -2.775 -17.043 1.00 96.44 103 SER A C 1
ATOM 797 O O . SER A 1 103 ? 9.658 -1.796 -17.117 1.00 96.44 103 SER A O 1
ATOM 799 N N . THR A 1 104 ? 11.698 -2.664 -16.775 1.00 94.81 104 THR A N 1
ATOM 800 C CA . THR A 1 104 ? 12.395 -1.393 -16.550 1.00 94.81 104 THR A CA 1
ATOM 801 C C . THR A 1 104 ? 12.327 -0.486 -17.776 1.00 94.81 104 THR A C 1
ATOM 803 O O . THR A 1 104 ? 12.059 0.704 -17.628 1.00 94.81 104 THR A O 1
ATOM 806 N N . GLU A 1 105 ? 12.513 -1.016 -18.988 1.00 95.62 105 GLU A N 1
ATOM 807 C CA . GLU A 1 105 ? 12.390 -0.227 -20.221 1.00 95.62 105 GLU A CA 1
ATOM 808 C C . GLU A 1 105 ? 10.971 0.339 -20.394 1.00 95.62 105 GLU A C 1
ATOM 810 O O . GLU A 1 105 ? 10.799 1.527 -20.678 1.00 95.62 105 GLU A O 1
ATOM 815 N N . ILE A 1 106 ? 9.941 -0.481 -20.157 1.00 95.50 106 ILE A N 1
ATOM 816 C CA . ILE A 1 106 ? 8.537 -0.047 -20.214 1.00 95.50 106 ILE A CA 1
ATOM 817 C C . ILE A 1 106 ? 8.257 1.044 -19.168 1.00 95.50 106 ILE A C 1
ATOM 819 O O . ILE A 1 106 ? 7.645 2.066 -19.489 1.00 95.50 106 ILE A O 1
ATOM 823 N N . LEU A 1 107 ? 8.743 0.865 -17.937 1.00 94.62 107 LEU A N 1
ATOM 824 C CA . LEU A 1 107 ? 8.584 1.829 -16.847 1.00 94.62 107 LEU A CA 1
ATOM 825 C C . LEU A 1 107 ? 9.290 3.158 -17.131 1.00 94.62 107 LEU A C 1
ATOM 827 O O . LEU A 1 107 ? 8.705 4.217 -16.914 1.00 94.62 107 LEU A O 1
ATOM 831 N N . MET A 1 108 ? 10.513 3.121 -17.665 1.00 94.06 108 MET A N 1
ATOM 832 C CA . MET A 1 108 ? 11.243 4.324 -18.079 1.00 94.06 108 MET A CA 1
ATOM 833 C C . MET A 1 108 ? 10.535 5.055 -19.221 1.00 94.06 108 MET A C 1
ATOM 835 O O . MET A 1 108 ? 10.505 6.281 -19.264 1.00 94.06 108 MET A O 1
ATOM 839 N N . ASN A 1 109 ? 9.913 4.337 -20.152 1.00 94.06 109 ASN A N 1
ATOM 840 C CA . ASN A 1 109 ? 9.098 4.999 -21.165 1.00 94.06 109 ASN A CA 1
ATOM 841 C C . ASN A 1 109 ? 7.881 5.683 -20.529 1.00 94.06 109 ASN A C 1
ATOM 843 O O . ASN A 1 109 ? 7.584 6.829 -20.856 1.00 94.06 109 ASN A O 1
ATOM 847 N N . ALA A 1 110 ? 7.217 5.036 -19.571 1.00 93.62 110 ALA A N 1
ATOM 848 C CA . ALA A 1 110 ? 6.081 5.638 -18.880 1.00 93.62 110 ALA A CA 1
ATOM 849 C C . ALA A 1 110 ? 6.453 6.854 -18.024 1.00 93.62 110 ALA A C 1
ATOM 851 O O . ALA A 1 110 ? 5.705 7.828 -18.031 1.00 93.62 110 ALA A O 1
ATOM 852 N N . ILE A 1 111 ? 7.598 6.842 -17.332 1.00 91.94 111 ILE A N 1
ATOM 853 C CA . ILE A 1 111 ? 8.032 8.003 -16.544 1.00 91.94 111 ILE A CA 1
ATOM 854 C C . ILE A 1 111 ? 8.316 9.208 -17.450 1.00 91.94 111 ILE A C 1
ATOM 856 O O . ILE A 1 111 ? 7.924 10.323 -17.123 1.00 91.94 111 ILE A O 1
ATOM 860 N N . ASN A 1 112 ? 8.901 8.981 -18.633 1.00 92.06 112 ASN A N 1
ATOM 861 C CA . ASN A 1 112 ? 9.116 10.031 -19.628 1.00 92.06 112 ASN A CA 1
ATOM 862 C C . ASN A 1 112 ? 7.788 10.613 -20.125 1.00 92.06 112 ASN A C 1
ATOM 864 O O . ASN A 1 112 ? 7.649 11.830 -20.203 1.00 92.06 112 ASN A O 1
ATOM 868 N N . LEU A 1 113 ? 6.789 9.764 -20.392 1.00 92.50 113 LEU A N 1
ATOM 869 C CA . LEU A 1 113 ? 5.451 10.226 -20.769 1.00 92.50 113 LEU A CA 1
ATOM 870 C C . LEU A 1 113 ? 4.802 11.076 -19.669 1.00 92.50 113 LEU A C 1
ATOM 872 O O . LEU A 1 113 ? 4.210 12.108 -19.982 1.00 92.50 113 LEU A O 1
ATOM 876 N N . ILE A 1 114 ? 4.952 10.675 -18.403 1.00 90.62 114 ILE A N 1
ATOM 877 C CA . ILE A 1 114 ? 4.467 11.435 -17.241 1.00 90.62 114 ILE A CA 1
ATOM 878 C C . ILE A 1 114 ? 5.173 12.794 -17.138 1.00 90.62 114 ILE A C 1
ATOM 880 O O . ILE A 1 114 ? 4.514 13.805 -16.908 1.00 90.62 114 ILE A O 1
ATOM 884 N N . TYR A 1 115 ? 6.492 12.852 -17.355 1.00 88.25 115 TYR A N 1
ATOM 885 C CA . TYR A 1 115 ? 7.244 14.115 -17.368 1.00 88.25 115 TYR A CA 1
ATOM 886 C C . TYR A 1 115 ? 6.839 15.052 -18.510 1.00 88.25 115 TYR A C 1
ATOM 888 O O . TYR A 1 115 ? 6.951 16.267 -18.372 1.00 88.25 115 TYR A O 1
ATOM 896 N N . GLU A 1 116 ? 6.338 14.507 -19.616 1.00 89.31 116 GLU A N 1
ATOM 897 C CA . GLU A 1 116 ? 5.735 15.269 -20.713 1.00 89.31 116 GLU A CA 1
ATOM 898 C C . GLU A 1 116 ? 4.270 15.673 -20.439 1.00 89.31 116 GLU A C 1
ATOM 900 O O . GLU A 1 116 ? 3.555 16.051 -21.366 1.00 89.31 116 GLU A O 1
ATOM 905 N N . GLU A 1 117 ? 3.818 15.591 -19.182 1.00 85.06 117 GLU A N 1
ATOM 906 C CA . GLU A 1 117 ? 2.452 15.898 -18.731 1.00 85.06 117 GLU A CA 1
ATOM 907 C C . GLU A 1 117 ? 1.371 15.000 -19.364 1.00 85.06 117 GLU A C 1
ATOM 909 O O . GLU A 1 117 ? 0.185 15.339 -19.379 1.00 85.06 117 GLU A O 1
ATOM 914 N N . ASN A 1 118 ? 1.749 13.821 -19.872 1.00 87.94 118 ASN A N 1
ATOM 915 C CA . ASN A 1 118 ? 0.783 12.823 -20.314 1.00 87.94 118 ASN A CA 1
ATOM 916 C C . ASN A 1 118 ? 0.400 11.919 -19.145 1.00 87.94 118 ASN A C 1
ATOM 918 O O . ASN A 1 118 ? 1.258 11.412 -18.429 1.00 87.94 118 ASN A O 1
ATOM 922 N N . MET A 1 119 ? -0.894 11.644 -19.002 1.00 88.38 119 MET A N 1
ATOM 923 C CA . MET A 1 119 ? -1.412 10.728 -17.987 1.00 88.38 119 MET A CA 1
ATOM 924 C C . MET A 1 119 ? -2.113 9.527 -18.620 1.00 88.38 119 MET A C 1
ATOM 926 O O . MET A 1 119 ? -2.728 9.662 -19.686 1.00 88.38 119 MET A O 1
ATOM 930 N N . PRO A 1 120 ? -2.049 8.344 -17.984 1.00 89.06 120 PRO A N 1
ATOM 931 C CA . PRO A 1 120 ? -2.740 7.168 -18.484 1.00 89.06 120 PRO A CA 1
ATOM 932 C C . PRO A 1 120 ? -4.253 7.389 -18.433 1.00 89.06 120 PRO A C 1
ATOM 934 O O . PRO A 1 120 ? -4.802 7.809 -17.415 1.00 89.06 120 PRO A O 1
ATOM 937 N N . GLU A 1 121 ? -4.943 7.062 -19.529 1.00 87.69 121 GLU A N 1
ATOM 938 C CA . GLU A 1 121 ? -6.407 7.168 -19.597 1.00 87.69 121 GLU A CA 1
ATOM 939 C C . GLU A 1 121 ? -7.080 6.263 -18.558 1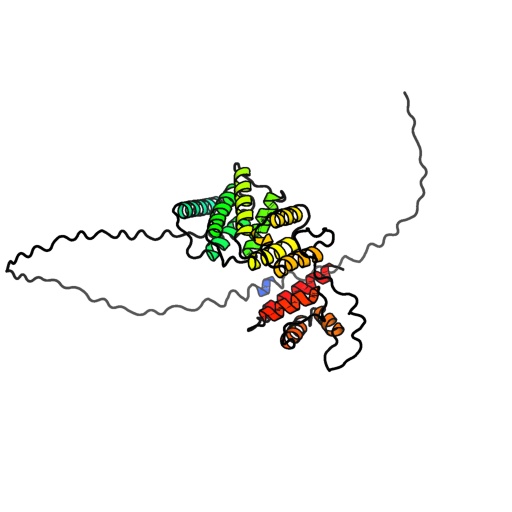.00 87.69 121 GLU A C 1
ATOM 941 O O . GLU A 1 121 ? -8.018 6.672 -17.877 1.00 87.69 121 GLU A O 1
ATOM 946 N N . ASN A 1 122 ? -6.568 5.038 -18.410 1.00 91.19 122 ASN A N 1
ATOM 947 C CA . ASN A 1 122 ? -7.032 4.081 -17.416 1.00 91.19 122 ASN A CA 1
ATOM 948 C C . ASN A 1 122 ? -6.052 4.017 -16.236 1.00 91.19 122 ASN A C 1
ATOM 950 O O . ASN A 1 122 ? -5.172 3.154 -16.183 1.00 91.19 122 ASN A O 1
ATOM 954 N N . LYS A 1 123 ? -6.222 4.939 -15.280 1.00 92.50 123 LYS A N 1
ATOM 955 C CA . LYS A 1 123 ? -5.395 5.028 -14.062 1.00 92.50 123 LYS A CA 1
ATOM 956 C C . LYS A 1 123 ? -5.432 3.743 -13.228 1.00 92.50 123 LYS A C 1
ATOM 958 O O . LYS A 1 123 ? -4.406 3.349 -12.687 1.00 92.50 123 LYS A O 1
ATOM 963 N N . VAL A 1 124 ? -6.582 3.064 -13.170 1.00 93.69 124 VAL A N 1
ATOM 964 C CA . VAL A 1 124 ? -6.753 1.808 -12.419 1.00 93.69 124 VAL A CA 1
ATOM 965 C C . VAL A 1 124 ? -5.914 0.694 -13.022 1.00 93.69 124 VAL A C 1
ATOM 967 O O . VAL A 1 124 ? -5.105 0.093 -12.325 1.00 93.69 124 VAL A O 1
ATOM 970 N N . GLN A 1 125 ? -6.052 0.454 -14.326 1.00 93.19 125 GLN A N 1
ATOM 971 C CA . GLN A 1 125 ? -5.280 -0.581 -15.010 1.00 93.19 125 GLN A CA 1
ATOM 972 C C . GLN A 1 125 ? -3.776 -0.305 -14.937 1.00 93.19 125 GLN A C 1
ATOM 974 O O . GLN A 1 125 ? -3.000 -1.228 -14.696 1.00 93.19 125 GLN A O 1
ATOM 979 N N . PHE A 1 126 ? -3.376 0.959 -15.103 1.00 93.81 126 PHE A N 1
ATOM 980 C CA . PHE A 1 126 ? -1.986 1.379 -14.962 1.00 93.81 126 PHE A CA 1
ATOM 981 C C . PHE A 1 126 ? -1.451 1.096 -13.551 1.00 93.81 126 PHE A C 1
ATOM 983 O O . PHE A 1 126 ? -0.429 0.430 -13.404 1.00 93.81 126 PHE A O 1
ATOM 990 N N . PHE A 1 127 ? -2.179 1.525 -12.514 1.00 95.62 127 PHE A N 1
ATOM 991 C CA . PHE A 1 127 ? -1.813 1.289 -11.119 1.00 95.62 127 PHE A CA 1
ATOM 992 C C . PHE A 1 127 ? -1.695 -0.206 -10.807 1.00 95.62 127 PHE A C 1
ATOM 994 O O . PHE A 1 127 ? -0.682 -0.638 -10.265 1.00 95.62 127 PHE A O 1
ATOM 1001 N N . THR A 1 128 ? -2.682 -1.014 -11.202 1.00 96.19 128 THR A N 1
ATOM 1002 C CA . THR A 1 128 ? -2.666 -2.466 -10.979 1.00 96.19 128 THR A CA 1
ATOM 1003 C C . THR A 1 128 ? -1.510 -3.147 -11.699 1.00 96.19 128 THR A C 1
ATOM 1005 O O . THR A 1 128 ? -0.842 -3.994 -11.111 1.00 96.19 128 THR A O 1
ATOM 1008 N N . ASN A 1 129 ? -1.232 -2.778 -12.950 1.00 95.75 129 ASN A N 1
ATOM 1009 C CA . ASN A 1 129 ? -0.138 -3.379 -13.703 1.00 95.75 129 ASN A CA 1
ATOM 1010 C C . ASN A 1 129 ? 1.230 -3.071 -13.075 1.00 95.75 129 ASN A C 1
ATOM 1012 O O . ASN A 1 129 ? 2.083 -3.954 -12.997 1.00 95.75 129 ASN A O 1
ATOM 1016 N N . TYR A 1 130 ? 1.428 -1.846 -12.587 1.00 95.56 130 TYR A N 1
ATOM 1017 C CA . TYR A 1 130 ? 2.711 -1.440 -12.011 1.00 95.56 130 TYR A CA 1
ATOM 1018 C C . TYR A 1 130 ? 2.870 -1.965 -10.587 1.00 95.56 130 TYR A C 1
ATOM 1020 O O . TYR A 1 130 ? 3.956 -2.409 -10.226 1.00 95.56 130 TYR A O 1
ATOM 1028 N N . ALA A 1 131 ? 1.779 -2.054 -9.822 1.00 96.62 131 ALA A N 1
ATOM 1029 C CA . ALA A 1 131 ? 1.771 -2.753 -8.543 1.00 96.62 131 ALA A CA 1
ATOM 1030 C C . ALA A 1 131 ? 2.176 -4.226 -8.703 1.00 96.62 131 ALA A C 1
ATOM 1032 O O . ALA A 1 131 ? 3.035 -4.716 -7.975 1.00 96.62 131 ALA A O 1
ATOM 1033 N N . GLN A 1 132 ? 1.641 -4.921 -9.712 1.00 96.44 132 GLN A N 1
ATOM 1034 C CA . GLN A 1 132 ? 2.043 -6.296 -10.022 1.00 96.44 132 GLN A CA 1
ATOM 1035 C C . GLN A 1 132 ? 3.530 -6.405 -10.381 1.00 96.44 132 GLN A C 1
ATOM 1037 O O . GLN A 1 132 ? 4.186 -7.362 -9.971 1.00 96.44 132 GLN A O 1
ATOM 1042 N N . ALA A 1 133 ? 4.080 -5.433 -11.115 1.00 96.31 133 ALA A N 1
ATOM 1043 C CA . ALA A 1 133 ? 5.509 -5.396 -11.412 1.00 96.31 133 ALA A CA 1
ATOM 1044 C C . ALA A 1 133 ? 6.352 -5.178 -10.144 1.00 96.31 133 ALA A C 1
ATOM 1046 O O . ALA A 1 133 ? 7.320 -5.909 -9.936 1.00 96.31 133 ALA A O 1
ATOM 1047 N N . MET A 1 134 ? 5.952 -4.255 -9.262 1.00 97.06 134 MET A N 1
ATOM 1048 C CA . MET A 1 134 ? 6.613 -4.041 -7.969 1.00 97.06 134 MET A CA 1
ATOM 1049 C C . MET A 1 134 ? 6.610 -5.307 -7.109 1.00 97.06 134 MET A C 1
ATOM 1051 O O . MET A 1 134 ? 7.644 -5.681 -6.566 1.00 97.06 134 MET A O 1
ATOM 1055 N N . LEU A 1 135 ? 5.472 -6.001 -7.021 1.00 97.25 135 LEU A N 1
ATOM 1056 C CA . LEU A 1 135 ? 5.349 -7.250 -6.264 1.00 97.25 135 LEU A CA 1
ATOM 1057 C C . LEU A 1 135 ? 6.201 -8.373 -6.869 1.00 97.25 135 LEU A C 1
ATOM 1059 O O . LEU A 1 135 ? 6.851 -9.120 -6.140 1.00 97.25 135 LEU A O 1
ATOM 1063 N N . LYS A 1 136 ? 6.235 -8.484 -8.202 1.00 96.56 136 LYS A N 1
ATOM 1064 C CA . LYS A 1 136 ? 7.036 -9.490 -8.913 1.00 96.56 136 LYS A CA 1
ATOM 1065 C C . LYS A 1 136 ? 8.540 -9.275 -8.732 1.00 96.56 136 LYS A C 1
ATOM 1067 O O . LYS A 1 136 ? 9.279 -10.251 -8.621 1.00 96.56 136 LYS A O 1
ATOM 1072 N N . PHE A 1 137 ? 8.987 -8.023 -8.724 1.00 96.25 137 PHE A N 1
ATOM 1073 C CA . PHE A 1 137 ? 10.395 -7.639 -8.617 1.00 96.25 137 PHE A CA 1
ATOM 1074 C C . PHE A 1 137 ? 10.666 -6.901 -7.301 1.00 96.25 137 PHE A C 1
ATOM 1076 O O . PHE A 1 137 ? 11.323 -5.862 -7.274 1.00 96.25 137 PHE A O 1
ATOM 1083 N N . SER A 1 138 ? 10.182 -7.471 -6.196 1.00 96.25 138 SER A N 1
ATOM 1084 C CA . SER A 1 138 ? 10.149 -6.868 -4.855 1.00 96.25 138 SER A CA 1
ATOM 1085 C C . SER A 1 138 ? 11.510 -6.524 -4.240 1.00 96.25 138 SER A C 1
ATOM 1087 O O . SER A 1 138 ? 11.558 -5.958 -3.151 1.00 96.25 138 SER A O 1
ATOM 1089 N N . GLN A 1 139 ? 12.610 -6.898 -4.893 1.00 95.25 139 GLN A N 1
ATOM 1090 C CA . GLN A 1 139 ? 13.980 -6.618 -4.458 1.00 95.25 139 GLN A CA 1
ATOM 1091 C C . GLN A 1 139 ? 14.753 -5.734 -5.445 1.00 95.25 139 GLN A C 1
ATOM 1093 O O . GLN A 1 139 ? 15.813 -5.241 -5.084 1.00 95.25 139 GLN A O 1
ATOM 1098 N N . SER A 1 140 ? 14.247 -5.482 -6.657 1.00 96.38 140 SER A N 1
ATOM 1099 C CA . SER A 1 140 ? 14.964 -4.670 -7.650 1.00 96.38 140 SER A CA 1
ATOM 1100 C C . SER A 1 140 ? 14.894 -3.191 -7.282 1.00 96.38 140 SER A C 1
ATOM 1102 O O . SER A 1 140 ? 13.829 -2.574 -7.385 1.00 96.38 140 SER A O 1
ATOM 1104 N N . SER A 1 141 ? 16.023 -2.596 -6.877 1.00 95.88 141 SER A N 1
ATOM 1105 C CA . SER A 1 141 ? 16.066 -1.174 -6.520 1.00 95.88 141 SER A CA 1
ATOM 1106 C C . SER A 1 141 ? 15.617 -0.292 -7.683 1.00 95.88 141 SER A C 1
ATOM 1108 O O . SER A 1 141 ? 14.792 0.602 -7.508 1.00 95.88 141 SER A O 1
ATOM 1110 N N . GLN A 1 142 ? 16.117 -0.573 -8.887 1.00 95.19 142 GLN A N 1
ATOM 1111 C CA . GLN A 1 142 ? 15.826 0.219 -10.075 1.00 95.19 142 GLN A CA 1
ATOM 1112 C C . GLN A 1 142 ? 14.334 0.169 -10.419 1.00 95.19 142 GLN A C 1
ATOM 1114 O O . GLN A 1 142 ? 13.701 1.213 -10.584 1.00 95.19 142 GLN A O 1
ATOM 1119 N N . LEU A 1 143 ? 13.755 -1.033 -10.487 1.00 95.00 143 LEU A N 1
ATOM 1120 C CA . LEU A 1 143 ? 12.360 -1.201 -10.879 1.00 95.00 143 LEU A CA 1
ATOM 1121 C C . LEU A 1 143 ? 11.410 -0.583 -9.853 1.00 95.00 143 LEU A C 1
ATOM 1123 O O . LEU A 1 143 ? 10.461 0.107 -10.235 1.00 95.00 143 LEU A O 1
ATOM 1127 N N . LEU A 1 144 ? 11.679 -0.787 -8.562 1.00 96.56 144 LEU A N 1
ATOM 1128 C CA . LEU A 1 144 ? 10.876 -0.210 -7.488 1.00 96.56 144 LEU A CA 1
ATOM 1129 C C . LEU A 1 144 ? 10.965 1.316 -7.474 1.00 96.56 144 LEU A C 1
ATOM 1131 O O . LEU A 1 144 ? 9.930 1.963 -7.361 1.00 96.56 144 LEU A O 1
ATOM 1135 N N . SER A 1 145 ? 12.154 1.891 -7.676 1.00 95.94 145 SER A N 1
ATOM 1136 C CA . SER A 1 145 ? 12.338 3.345 -7.763 1.00 95.94 145 SER A CA 1
ATOM 1137 C C . SER A 1 145 ? 11.466 3.968 -8.862 1.00 95.94 145 SER A C 1
ATOM 1139 O O . SER A 1 145 ? 10.660 4.873 -8.612 1.00 95.94 145 SER A O 1
ATOM 1141 N N . ILE A 1 146 ? 11.555 3.427 -10.083 1.00 94.81 146 ILE A N 1
ATOM 1142 C CA . ILE A 1 146 ? 10.829 3.961 -11.242 1.00 94.81 146 ILE A CA 1
ATOM 1143 C C . ILE A 1 146 ? 9.321 3.730 -11.083 1.00 94.81 146 ILE A C 1
ATOM 1145 O O . ILE A 1 146 ? 8.530 4.639 -11.342 1.00 94.81 146 ILE A O 1
ATOM 1149 N N . SER A 1 147 ? 8.913 2.545 -10.616 1.00 95.19 147 SER A N 1
ATOM 1150 C CA . SER A 1 147 ? 7.498 2.214 -10.400 1.00 95.19 147 SER A CA 1
ATOM 1151 C C . SER A 1 147 ? 6.868 3.100 -9.331 1.00 95.19 147 SER A C 1
ATOM 1153 O O . SER A 1 147 ? 5.815 3.687 -9.573 1.00 95.19 147 SER A O 1
ATOM 1155 N N . SER A 1 148 ? 7.532 3.269 -8.182 1.00 96.12 148 SER A N 1
ATOM 1156 C CA . SER A 1 148 ? 7.077 4.163 -7.114 1.00 96.12 148 SER A CA 1
ATOM 1157 C C . SER A 1 148 ? 6.955 5.602 -7.602 1.00 96.12 148 SER A C 1
ATOM 1159 O O . SER A 1 148 ? 5.968 6.264 -7.285 1.00 96.12 148 SER A O 1
ATOM 1161 N N . THR A 1 149 ? 7.889 6.073 -8.430 1.00 94.56 149 THR A N 1
ATOM 1162 C CA . THR A 1 149 ? 7.813 7.420 -9.013 1.00 94.56 149 THR A CA 1
ATOM 1163 C C . THR A 1 149 ? 6.627 7.558 -9.973 1.00 94.56 149 THR A C 1
ATOM 1165 O O . THR A 1 149 ? 5.843 8.500 -9.852 1.00 94.56 149 THR A O 1
ATOM 1168 N N . CYS A 1 150 ? 6.423 6.586 -10.869 1.00 93.06 150 CYS A N 1
ATOM 1169 C CA . CYS A 1 150 ? 5.277 6.567 -11.783 1.00 93.06 150 CYS A CA 1
ATOM 1170 C C . CYS A 1 150 ? 3.939 6.547 -11.031 1.00 93.06 150 CYS A C 1
ATOM 1172 O O . CYS A 1 150 ? 3.016 7.285 -11.367 1.00 93.06 150 CYS A O 1
ATOM 1174 N N . MET A 1 151 ? 3.821 5.705 -10.003 1.00 93.31 151 MET A N 1
ATOM 1175 C CA . MET A 1 151 ? 2.589 5.578 -9.227 1.00 93.31 151 MET A CA 1
ATOM 1176 C C . MET A 1 151 ? 2.340 6.816 -8.363 1.00 93.31 151 MET A C 1
ATOM 1178 O O . MET A 1 151 ? 1.198 7.250 -8.253 1.00 93.31 151 MET A O 1
ATOM 1182 N N . THR A 1 152 ? 3.391 7.439 -7.823 1.00 93.38 152 THR A N 1
ATOM 1183 C CA . THR A 1 152 ? 3.294 8.708 -7.085 1.00 93.38 152 THR A CA 1
ATOM 1184 C C . THR A 1 152 ? 2.642 9.808 -7.924 1.00 93.38 152 THR A C 1
ATOM 1186 O O . THR A 1 152 ? 1.786 10.537 -7.420 1.00 93.38 152 THR A O 1
ATOM 1189 N N . ALA A 1 153 ? 2.980 9.897 -9.213 1.00 89.88 153 ALA A N 1
ATOM 1190 C CA . ALA A 1 153 ? 2.388 10.882 -10.115 1.00 89.88 153 ALA A CA 1
ATOM 1191 C C . ALA A 1 153 ? 0.861 10.725 -10.261 1.00 89.88 153 ALA A C 1
ATOM 1193 O O . ALA A 1 153 ? 0.153 11.721 -10.388 1.00 89.88 153 ALA A O 1
ATOM 1194 N N . LEU A 1 154 ? 0.322 9.501 -10.164 1.00 88.38 154 LEU A N 1
ATOM 1195 C CA . LEU A 1 154 ? -1.132 9.287 -10.198 1.00 88.38 154 LEU A CA 1
ATOM 1196 C C . LEU A 1 154 ? -1.840 9.930 -9.002 1.00 88.38 154 LEU A C 1
ATOM 1198 O O . LEU A 1 154 ? -2.923 10.496 -9.157 1.00 88.38 154 LEU A O 1
ATOM 1202 N N . PHE A 1 155 ? -1.237 9.842 -7.814 1.00 86.69 155 PHE A N 1
ATOM 1203 C CA . PHE A 1 155 ? -1.818 10.369 -6.578 1.00 86.69 155 PHE A CA 1
ATOM 1204 C C . PHE A 1 155 ? -1.846 11.898 -6.547 1.00 86.69 155 PHE A C 1
ATOM 1206 O O . PHE A 1 155 ? -2.787 12.470 -5.997 1.00 86.69 155 PHE A O 1
ATOM 1213 N N . GLN A 1 156 ? -0.896 12.560 -7.213 1.00 82.44 156 GLN A N 1
ATOM 1214 C CA . GLN A 1 156 ? -0.880 14.022 -7.348 1.00 82.44 156 GLN A CA 1
ATOM 1215 C C . GLN A 1 156 ? -2.123 14.566 -8.079 1.00 82.44 156 GLN A C 1
ATOM 1217 O O . GLN A 1 156 ? -2.564 15.680 -7.801 1.00 82.44 156 GLN A O 1
ATOM 1222 N N . GLU A 1 157 ? -2.745 13.774 -8.957 1.00 77.44 157 GLU A N 1
ATOM 1223 C CA . GLU A 1 157 ? -3.966 14.148 -9.684 1.00 77.44 157 GLU A CA 1
ATOM 1224 C C . GLU A 1 157 ? -5.277 13.699 -9.013 1.00 77.44 157 GLU A C 1
ATOM 1226 O O . GLU A 1 157 ? -6.312 13.637 -9.679 1.00 77.44 157 GLU A O 1
ATOM 1231 N N . LYS A 1 158 ? -5.266 13.380 -7.711 1.00 74.25 158 LYS A N 1
ATOM 1232 C CA . LYS A 1 158 ? -6.436 12.858 -6.976 1.00 74.25 158 LYS A CA 1
ATOM 1233 C C . LYS A 1 158 ? -7.011 11.601 -7.633 1.00 74.25 158 LYS A C 1
ATOM 1235 O O . LYS A 1 158 ? -8.067 11.600 -8.265 1.00 74.25 158 LYS A O 1
ATOM 1240 N N . PHE A 1 159 ? -6.292 10.499 -7.484 1.00 83.75 159 PHE A N 1
ATOM 1241 C CA . PHE A 1 159 ? -6.738 9.196 -7.955 1.00 83.75 159 PHE A CA 1
ATOM 1242 C C . PHE A 1 159 ? -7.872 8.654 -7.057 1.00 83.75 159 PHE A C 1
ATOM 1244 O O . PHE A 1 159 ? -7.631 8.061 -6.013 1.00 83.75 159 PHE A O 1
ATOM 1251 N N . GLU A 1 160 ? -9.129 8.888 -7.446 1.00 83.69 160 GLU A N 1
ATOM 1252 C CA . GLU A 1 160 ? -10.301 8.561 -6.608 1.00 83.69 160 GLU A CA 1
ATOM 1253 C C . GLU A 1 160 ? -10.681 7.069 -6.611 1.00 83.69 160 GLU A C 1
ATOM 1255 O O . GLU A 1 160 ? -11.216 6.561 -5.629 1.00 83.69 160 GLU A O 1
ATOM 1260 N N . ALA A 1 161 ? -10.402 6.351 -7.702 1.00 88.19 161 ALA A N 1
ATOM 1261 C CA . ALA A 1 161 ? -10.825 4.962 -7.908 1.00 88.19 161 ALA A CA 1
ATOM 1262 C C . ALA A 1 161 ? -9.708 3.941 -7.623 1.00 88.19 161 ALA A C 1
ATOM 1264 O O . ALA A 1 161 ? -9.543 2.974 -8.364 1.00 88.19 161 ALA A O 1
ATOM 1265 N N . VAL A 1 162 ? -8.901 4.172 -6.586 1.00 91.50 162 VAL A N 1
ATOM 1266 C CA . VAL A 1 162 ? -7.802 3.263 -6.222 1.00 91.50 162 VAL A CA 1
ATOM 1267 C C . VAL A 1 162 ? -8.383 1.931 -5.714 1.00 91.50 162 VAL A C 1
ATOM 1269 O O . VAL A 1 162 ? -9.189 1.959 -4.782 1.00 91.50 162 VAL A O 1
ATOM 1272 N N . PRO A 1 163 ? -7.990 0.766 -6.268 1.00 93.44 163 PRO A N 1
ATOM 1273 C CA . PRO A 1 163 ? -8.401 -0.533 -5.730 1.00 93.44 163 PRO A CA 1
ATOM 1274 C C . PRO A 1 163 ? -7.746 -0.784 -4.366 1.00 93.44 163 PRO A C 1
ATOM 1276 O O . PRO A 1 163 ? -6.515 -0.787 -4.275 1.00 93.44 163 PRO A O 1
ATOM 1279 N N . SER A 1 164 ? -8.544 -0.987 -3.311 1.00 93.31 164 SER A N 1
ATOM 1280 C CA . SER A 1 164 ? -8.040 -1.126 -1.935 1.00 93.31 164 SER A CA 1
ATOM 1281 C C . SER A 1 164 ? -7.122 -2.329 -1.759 1.00 93.31 164 SER A C 1
ATOM 1283 O O . SER A 1 164 ? -6.122 -2.241 -1.059 1.00 93.31 164 SER A O 1
ATOM 1285 N N . GLU A 1 165 ? -7.427 -3.441 -2.417 1.00 94.12 165 GLU A N 1
ATOM 1286 C CA . GLU A 1 165 ? -6.701 -4.704 -2.272 1.00 94.12 165 GLU A CA 1
ATOM 1287 C C . GLU A 1 165 ? -5.301 -4.569 -2.879 1.00 94.12 165 GLU A C 1
ATOM 1289 O O . GLU A 1 165 ? -4.295 -4.856 -2.235 1.00 94.12 165 GLU A O 1
ATOM 1294 N N . VAL A 1 166 ? -5.228 -4.003 -4.087 1.00 96.25 166 VAL A N 1
ATOM 1295 C CA . VAL A 1 166 ? -3.961 -3.731 -4.781 1.00 96.25 166 VAL A CA 1
ATOM 1296 C C . VAL A 1 166 ? -3.133 -2.696 -4.019 1.00 96.25 166 VAL A C 1
ATOM 1298 O O . VAL A 1 166 ? -1.917 -2.840 -3.896 1.00 96.25 166 VAL A O 1
ATOM 1301 N N . LEU A 1 167 ? -3.778 -1.649 -3.489 1.00 97.25 167 LEU A N 1
ATOM 1302 C CA . LEU A 1 167 ? -3.099 -0.652 -2.664 1.00 97.25 167 LEU A CA 1
ATOM 1303 C C . LEU A 1 167 ? -2.538 -1.281 -1.385 1.00 97.25 167 LEU A C 1
ATOM 1305 O O . LEU A 1 167 ? -1.401 -0.983 -1.022 1.00 97.25 167 LEU A O 1
ATOM 1309 N N . ALA A 1 168 ? -3.303 -2.157 -0.728 1.00 97.50 168 ALA A N 1
ATOM 1310 C CA . ALA A 1 168 ? -2.874 -2.860 0.473 1.00 97.50 168 ALA A CA 1
ATOM 1311 C C . ALA A 1 168 ? -1.633 -3.719 0.209 1.00 97.50 168 ALA A C 1
ATOM 1313 O O . ALA A 1 168 ? -0.656 -3.617 0.949 1.00 97.50 168 ALA A O 1
ATOM 1314 N N . GLU A 1 169 ? -1.635 -4.512 -0.866 1.00 97.56 169 GLU A N 1
ATOM 1315 C CA . GLU A 1 169 ? -0.498 -5.355 -1.252 1.00 97.56 169 GLU A CA 1
ATOM 1316 C C . GLU A 1 169 ? 0.763 -4.527 -1.515 1.00 97.56 169 GLU A C 1
ATOM 1318 O O . GLU A 1 169 ? 1.832 -4.815 -0.966 1.00 97.56 169 GLU A O 1
ATOM 1323 N N . VAL A 1 170 ? 0.643 -3.466 -2.317 1.00 97.69 170 VAL A N 1
ATOM 1324 C CA . VAL A 1 170 ? 1.800 -2.644 -2.682 1.00 97.69 170 VAL A CA 1
ATOM 1325 C C . VAL A 1 170 ? 2.321 -1.839 -1.489 1.00 97.69 170 VAL A C 1
ATOM 1327 O O . VAL A 1 170 ? 3.529 -1.802 -1.267 1.00 97.69 170 VAL A O 1
ATOM 1330 N N . LEU A 1 171 ? 1.445 -1.252 -0.664 1.00 97.94 171 LEU A N 1
ATOM 1331 C CA . LEU A 1 171 ? 1.871 -0.547 0.547 1.00 97.94 171 LEU A CA 1
ATOM 1332 C C . LEU A 1 171 ? 2.502 -1.508 1.553 1.00 97.94 171 LEU A C 1
ATOM 1334 O O . LEU A 1 171 ? 3.512 -1.168 2.160 1.00 97.94 171 LEU A O 1
ATOM 1338 N N . SER A 1 172 ? 1.963 -2.721 1.696 1.00 98.00 172 SER A N 1
ATOM 1339 C CA . SER A 1 172 ? 2.537 -3.767 2.547 1.00 98.00 172 SER A CA 1
ATOM 1340 C C . SER A 1 172 ? 3.982 -4.084 2.152 1.00 98.00 172 SER A C 1
ATOM 1342 O O . SER A 1 172 ? 4.844 -4.163 3.033 1.00 98.00 172 SER A O 1
ATOM 1344 N N . LEU A 1 173 ? 4.266 -4.201 0.848 1.00 98.06 173 LEU A N 1
ATOM 1345 C CA . LEU A 1 173 ? 5.626 -4.341 0.321 1.00 98.06 173 LEU A CA 1
ATOM 1346 C C . LEU A 1 173 ? 6.489 -3.119 0.669 1.00 98.06 173 LEU A C 1
ATOM 1348 O O . LEU A 1 173 ? 7.579 -3.268 1.222 1.00 98.06 173 LEU A O 1
ATOM 1352 N N . CYS A 1 174 ? 6.003 -1.911 0.382 1.00 97.94 174 CYS A N 1
ATOM 1353 C CA . CYS A 1 174 ? 6.737 -0.671 0.635 1.00 97.94 174 CYS A CA 1
ATOM 1354 C C . CYS A 1 174 ? 7.080 -0.480 2.123 1.00 97.94 174 CYS A C 1
ATOM 1356 O O . CYS A 1 174 ? 8.192 -0.051 2.448 1.00 97.94 174 CYS A O 1
ATOM 1358 N N . PHE A 1 175 ? 6.161 -0.837 3.024 1.00 97.88 175 PHE A N 1
ATOM 1359 C CA . PHE A 1 175 ? 6.391 -0.841 4.467 1.00 97.88 175 PHE A CA 1
ATOM 1360 C C . PHE A 1 175 ? 7.450 -1.865 4.863 1.00 97.88 175 PHE A C 1
ATOM 1362 O O . PHE A 1 175 ? 8.378 -1.503 5.577 1.00 97.88 175 PHE A O 1
ATOM 1369 N N . SER A 1 176 ? 7.367 -3.099 4.353 1.00 97.62 176 SER A N 1
ATOM 1370 C CA . SER A 1 176 ? 8.375 -4.136 4.612 1.00 97.62 176 SER A CA 1
ATOM 1371 C C . SER A 1 176 ? 9.782 -3.724 4.162 1.00 97.62 176 SER A C 1
ATOM 1373 O O . SER A 1 176 ? 10.757 -4.026 4.844 1.00 97.62 176 SER A O 1
ATOM 1375 N N . ILE A 1 177 ? 9.906 -2.993 3.052 1.00 96.62 177 ILE A N 1
ATOM 1376 C CA . ILE A 1 177 ? 11.196 -2.440 2.614 1.00 96.62 177 ILE A CA 1
ATOM 1377 C C . ILE A 1 177 ? 11.679 -1.356 3.590 1.00 96.62 177 ILE A C 1
ATOM 1379 O O . ILE A 1 177 ? 12.819 -1.390 4.048 1.00 96.62 177 ILE A O 1
ATOM 1383 N N . ASN A 1 178 ? 10.815 -0.406 3.960 1.00 95.38 178 ASN A N 1
ATOM 1384 C CA . ASN A 1 178 ? 11.217 0.730 4.797 1.00 95.38 178 ASN A CA 1
ATOM 1385 C C . ASN A 1 178 ? 11.470 0.375 6.268 1.00 95.38 178 ASN A C 1
ATOM 1387 O O . ASN A 1 178 ? 12.279 1.041 6.913 1.00 95.38 178 ASN A O 1
ATOM 1391 N N . CYS A 1 179 ? 10.830 -0.668 6.800 1.00 94.38 179 CYS A N 1
ATOM 1392 C CA . CYS A 1 179 ? 11.105 -1.164 8.150 1.00 94.38 179 CYS A CA 1
ATOM 1393 C C . CYS A 1 179 ? 12.285 -2.152 8.208 1.00 94.38 179 CYS A C 1
ATOM 1395 O O . CYS A 1 179 ? 12.656 -2.586 9.300 1.00 94.38 179 CYS A O 1
ATOM 1397 N N . GLY A 1 180 ? 12.891 -2.482 7.059 1.00 92.62 180 GLY A N 1
ATOM 1398 C CA . GLY A 1 180 ? 14.072 -3.341 6.963 1.00 92.62 180 GLY A CA 1
ATOM 1399 C C . GLY A 1 180 ? 13.790 -4.846 6.955 1.00 92.62 180 GLY A C 1
ATOM 1400 O O . GLY A 1 180 ? 14.720 -5.625 7.157 1.00 92.62 180 GLY A O 1
ATOM 1401 N N . ASP A 1 181 ? 12.544 -5.269 6.715 1.00 93.31 181 ASP A N 1
ATOM 1402 C CA . ASP A 1 181 ? 12.202 -6.689 6.543 1.00 93.31 181 ASP A CA 1
ATOM 1403 C C . ASP A 1 181 ? 12.655 -7.214 5.170 1.00 93.31 181 ASP A C 1
ATOM 1405 O O . ASP A 1 181 ? 12.991 -8.391 5.023 1.00 93.31 181 ASP A O 1
ATOM 1409 N N . ILE A 1 182 ? 12.666 -6.340 4.157 1.00 94.00 182 ILE A N 1
ATOM 1410 C CA . ILE A 1 182 ? 13.115 -6.639 2.793 1.00 94.00 182 ILE A CA 1
ATOM 1411 C C . ILE A 1 182 ? 14.267 -5.703 2.433 1.00 94.00 182 ILE A C 1
ATOM 1413 O O . ILE A 1 182 ? 14.145 -4.484 2.521 1.00 94.00 182 ILE A O 1
ATOM 1417 N N . PHE A 1 183 ? 15.376 -6.285 1.979 1.00 94.06 183 PHE A N 1
ATOM 1418 C CA . PHE A 1 183 ? 16.532 -5.544 1.483 1.00 94.06 183 PHE A CA 1
ATOM 1419 C C . PHE A 1 183 ? 16.475 -5.418 -0.037 1.00 94.06 183 PHE A C 1
ATOM 1421 O O . PHE A 1 183 ? 16.134 -6.377 -0.731 1.00 94.06 183 PHE A O 1
ATOM 1428 N N . LEU A 1 184 ? 16.825 -4.235 -0.537 1.00 94.81 184 LEU A N 1
ATOM 1429 C CA . LEU A 1 184 ? 16.904 -3.958 -1.966 1.00 94.81 184 LEU A CA 1
ATOM 1430 C C . LEU A 1 184 ? 18.256 -4.399 -2.535 1.00 94.81 184 LEU A C 1
ATOM 1432 O O . LEU A 1 184 ? 19.302 -4.203 -1.916 1.00 94.81 184 LEU A O 1
ATOM 1436 N N . GLU A 1 185 ? 18.222 -4.949 -3.740 1.00 90.50 185 GLU A N 1
ATOM 1437 C CA . GLU A 1 185 ? 19.379 -5.295 -4.555 1.00 90.50 185 GLU A CA 1
ATOM 1438 C C . GLU A 1 185 ? 19.630 -4.194 -5.592 1.00 90.50 185 GLU A C 1
ATOM 1440 O O . GLU A 1 185 ? 18.691 -3.698 -6.213 1.00 90.50 185 GLU A O 1
ATOM 1445 N N . GLY A 1 186 ? 20.901 -3.835 -5.797 1.00 85.25 186 GLY A N 1
ATOM 1446 C CA . GLY A 1 186 ? 21.326 -2.849 -6.796 1.00 85.25 186 GLY A CA 1
ATOM 1447 C C . GLY A 1 186 ? 22.063 -1.641 -6.212 1.00 85.25 186 GLY A C 1
ATOM 1448 O O . GLY A 1 186 ? 22.023 -1.371 -5.008 1.00 85.25 186 GLY A O 1
ATOM 1449 N N . GLU A 1 187 ? 22.774 -0.922 -7.084 1.00 84.88 187 GLU A N 1
ATOM 1450 C CA . GLU A 1 187 ? 23.591 0.246 -6.712 1.00 84.88 187 GLU A CA 1
ATOM 1451 C C . GLU A 1 187 ? 22.727 1.428 -6.234 1.00 84.88 187 GLU A C 1
ATOM 1453 O O . GLU A 1 187 ? 23.144 2.173 -5.348 1.00 84.88 187 GLU A O 1
ATOM 1458 N N . ASP A 1 188 ? 21.481 1.513 -6.710 1.00 87.00 188 ASP A N 1
ATOM 1459 C CA . ASP A 1 188 ? 20.549 2.618 -6.439 1.00 87.00 188 ASP A CA 1
ATOM 1460 C C . ASP A 1 188 ? 19.562 2.319 -5.292 1.00 87.00 188 ASP A C 1
ATOM 1462 O O . ASP A 1 188 ? 18.485 2.909 -5.202 1.00 87.00 188 ASP A O 1
ATOM 1466 N N . SER A 1 189 ? 19.893 1.377 -4.403 1.00 92.31 189 SER A N 1
ATOM 1467 C CA . SER A 1 189 ? 19.024 0.961 -3.285 1.00 92.31 189 SER A CA 1
ATOM 1468 C C . SER A 1 189 ? 18.594 2.117 -2.374 1.00 92.31 189 SER A C 1
ATOM 1470 O O . SER A 1 189 ? 17.447 2.157 -1.933 1.00 92.31 189 SER A O 1
ATOM 1472 N N . PHE A 1 190 ? 19.474 3.092 -2.135 1.00 91.94 190 PHE A N 1
ATOM 1473 C CA . PHE A 1 190 ? 19.147 4.270 -1.328 1.00 91.94 190 PHE A CA 1
ATOM 1474 C C . PHE A 1 190 ? 18.123 5.190 -2.015 1.00 91.94 190 PHE A C 1
ATOM 1476 O O . PHE A 1 190 ? 17.145 5.603 -1.396 1.00 91.94 190 PHE A O 1
ATOM 1483 N N . GLU A 1 191 ? 18.311 5.483 -3.305 1.00 93.06 191 GLU A N 1
ATOM 1484 C CA . GLU A 1 191 ? 17.382 6.318 -4.081 1.00 93.06 191 GLU A CA 1
ATOM 1485 C C . GLU A 1 191 ? 16.020 5.635 -4.251 1.00 93.06 191 GLU A C 1
ATOM 1487 O O . GLU A 1 191 ? 14.967 6.272 -4.150 1.00 93.06 191 GLU A O 1
ATOM 1492 N N . ALA A 1 192 ? 16.032 4.315 -4.435 1.00 95.19 192 ALA A N 1
ATOM 1493 C CA . ALA A 1 192 ? 14.824 3.510 -4.458 1.00 95.19 192 ALA A CA 1
ATOM 1494 C C . ALA A 1 192 ? 14.057 3.604 -3.136 1.00 95.19 192 ALA A C 1
ATOM 1496 O O . ALA A 1 192 ? 12.842 3.786 -3.148 1.00 95.19 192 ALA A O 1
ATOM 1497 N N . GLN A 1 193 ? 14.749 3.543 -1.995 1.00 95.50 193 GLN A N 1
ATOM 1498 C CA . GLN A 1 193 ? 14.113 3.659 -0.686 1.00 95.50 193 GLN A CA 1
ATOM 1499 C C . GLN A 1 193 ? 13.439 5.026 -0.485 1.00 95.50 193 GLN A C 1
ATOM 1501 O O . GLN A 1 193 ? 12.299 5.076 -0.019 1.00 95.50 193 GLN A O 1
ATOM 1506 N N . GLU A 1 194 ? 14.083 6.119 -0.902 1.00 95.38 194 GLU A N 1
ATOM 1507 C CA . GLU A 1 194 ? 13.480 7.460 -0.871 1.00 95.38 194 GLU A CA 1
ATOM 1508 C C . GLU A 1 194 ? 12.256 7.563 -1.795 1.00 95.38 194 GLU A C 1
ATOM 1510 O O . GLU A 1 194 ? 11.216 8.087 -1.392 1.00 95.38 194 GLU A O 1
ATOM 1515 N N . SER A 1 195 ? 12.329 6.993 -3.000 1.00 96.19 195 SER A N 1
ATOM 1516 C CA . SER A 1 195 ? 11.204 6.965 -3.947 1.00 96.19 195 SER A CA 1
ATOM 1517 C C . SER A 1 195 ? 10.016 6.166 -3.403 1.00 96.19 195 SER A C 1
ATOM 1519 O O . SER A 1 195 ? 8.868 6.607 -3.489 1.00 96.19 195 SER A O 1
ATOM 1521 N N . ILE A 1 196 ? 10.281 5.020 -2.770 1.00 97.50 196 ILE A N 1
ATOM 1522 C CA . ILE A 1 196 ? 9.267 4.196 -2.102 1.00 97.50 196 ILE A CA 1
ATOM 1523 C C . ILE A 1 196 ? 8.640 4.963 -0.934 1.00 97.50 196 ILE A C 1
ATOM 1525 O O . ILE A 1 196 ? 7.421 4.951 -0.773 1.00 97.50 196 ILE A O 1
ATOM 1529 N N . LYS A 1 197 ? 9.444 5.654 -0.121 1.00 95.44 197 LYS A N 1
ATOM 1530 C CA . LYS A 1 197 ? 8.934 6.477 0.982 1.00 95.44 197 LYS A CA 1
ATOM 1531 C C . LYS A 1 197 ? 8.069 7.632 0.471 1.00 95.44 197 LYS A C 1
ATOM 1533 O O . LYS A 1 197 ? 7.005 7.894 1.030 1.00 95.44 197 LYS A O 1
ATOM 1538 N N . GLY A 1 198 ? 8.481 8.276 -0.622 1.00 95.31 198 GLY A N 1
ATOM 1539 C CA . GLY A 1 198 ? 7.675 9.270 -1.330 1.00 95.31 198 GLY A CA 1
ATOM 1540 C C . GLY A 1 198 ? 6.320 8.704 -1.756 1.00 95.31 198 GLY A C 1
ATOM 1541 O O . GLY A 1 198 ? 5.287 9.319 -1.491 1.00 95.31 198 GLY A O 1
ATOM 1542 N N . PHE A 1 199 ? 6.314 7.497 -2.319 1.00 96.62 199 PHE A N 1
ATOM 1543 C CA . PHE A 1 199 ? 5.093 6.795 -2.699 1.00 96.62 199 PHE A CA 1
ATOM 1544 C C . PHE A 1 199 ? 4.186 6.460 -1.504 1.00 96.62 199 PHE A C 1
ATOM 1546 O O . PHE A 1 199 ? 2.980 6.698 -1.589 1.00 96.62 199 PHE A O 1
ATOM 1553 N N . ILE A 1 200 ? 4.736 5.964 -0.388 1.00 96.94 200 ILE A N 1
ATOM 1554 C CA . ILE A 1 200 ? 3.973 5.706 0.849 1.00 96.94 200 ILE A CA 1
ATOM 1555 C C . ILE A 1 200 ? 3.261 6.985 1.293 1.00 96.94 200 ILE A C 1
ATOM 1557 O O . ILE A 1 200 ? 2.042 6.988 1.454 1.00 96.94 200 ILE A O 1
ATOM 1561 N N . ASN A 1 201 ? 4.012 8.079 1.431 1.00 95.38 201 ASN A N 1
ATOM 1562 C CA . ASN A 1 201 ? 3.477 9.350 1.909 1.00 95.38 201 ASN A CA 1
ATOM 1563 C C . ASN A 1 201 ? 2.378 9.875 0.979 1.00 95.38 201 ASN A C 1
ATOM 1565 O O . ASN A 1 201 ? 1.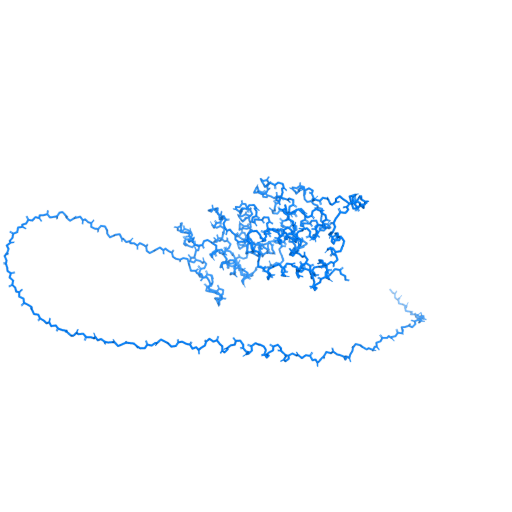310 10.266 1.433 1.00 95.38 201 ASN A O 1
ATOM 1569 N N . GLN A 1 202 ? 2.605 9.841 -0.335 1.00 94.75 202 GLN A N 1
ATOM 1570 C CA . GLN A 1 202 ? 1.632 10.331 -1.314 1.00 94.75 202 GLN A CA 1
ATOM 1571 C C . GLN A 1 202 ? 0.385 9.447 -1.390 1.00 94.75 202 GLN A C 1
ATOM 1573 O O . GLN A 1 202 ? -0.714 9.964 -1.589 1.00 94.75 202 GLN A O 1
ATOM 1578 N N . SER A 1 203 ? 0.532 8.139 -1.182 1.00 94.94 203 SER A N 1
ATOM 1579 C CA . SER A 1 203 ? -0.599 7.217 -1.090 1.00 94.94 203 SER A CA 1
ATOM 1580 C C . SER A 1 203 ? -1.428 7.490 0.162 1.00 94.94 203 SER A C 1
ATOM 1582 O O . SER A 1 203 ? -2.647 7.595 0.071 1.00 94.94 203 SER A O 1
ATOM 1584 N N . ILE A 1 204 ? -0.790 7.656 1.323 1.00 95.00 204 ILE A N 1
ATOM 1585 C CA . ILE A 1 204 ? -1.484 7.956 2.581 1.00 95.00 204 ILE A CA 1
ATOM 1586 C C . ILE A 1 204 ? -2.185 9.320 2.506 1.00 95.00 204 ILE A C 1
ATOM 1588 O O . ILE A 1 204 ? -3.345 9.424 2.893 1.00 95.00 204 ILE A O 1
ATOM 1592 N N . GLU A 1 205 ? -1.540 10.350 1.956 1.00 93.62 205 GLU A N 1
ATOM 1593 C CA . GLU A 1 205 ? -2.116 11.700 1.933 1.00 93.62 205 GLU A CA 1
ATOM 1594 C C . GLU A 1 205 ? -3.221 11.898 0.890 1.00 93.62 205 GLU A C 1
ATOM 1596 O O . GLU A 1 205 ? -4.170 12.637 1.140 1.00 93.62 205 GLU A O 1
ATOM 1601 N N . ASN A 1 206 ? -3.134 11.245 -0.273 1.00 93.31 206 ASN A N 1
ATOM 1602 C CA . ASN A 1 206 ? -4.037 11.547 -1.391 1.00 93.31 206 ASN A CA 1
ATOM 1603 C C . ASN A 1 206 ? -5.057 10.445 -1.702 1.00 93.31 206 ASN A C 1
ATOM 1605 O O . ASN A 1 206 ? -5.932 10.653 -2.545 1.00 93.31 206 ASN A O 1
ATOM 1609 N N . THR A 1 207 ? -4.975 9.277 -1.058 1.00 93.19 207 THR A N 1
ATOM 1610 C CA . THR A 1 207 ? -6.002 8.238 -1.220 1.00 93.19 207 THR A CA 1
ATOM 1611 C C . THR A 1 207 ? -7.275 8.642 -0.473 1.00 93.19 207 THR A C 1
ATOM 1613 O O . THR A 1 207 ? -7.194 9.082 0.678 1.00 93.19 207 THR A O 1
ATOM 1616 N N . PRO A 1 208 ? -8.472 8.436 -1.056 1.00 91.94 208 PRO A N 1
ATOM 1617 C CA . PRO A 1 208 ? -9.723 8.606 -0.328 1.00 91.94 208 PRO A CA 1
ATOM 1618 C C . PRO A 1 208 ? -9.726 7.821 0.990 1.00 91.94 208 PRO A C 1
ATOM 1620 O O . PRO A 1 208 ? -9.475 6.615 0.994 1.00 91.94 208 PRO A O 1
ATOM 1623 N N . VAL A 1 209 ? -10.064 8.488 2.098 1.00 92.19 209 VAL A N 1
ATOM 1624 C CA . VAL A 1 209 ? -9.969 7.937 3.466 1.00 92.19 209 VAL A CA 1
ATOM 1625 C C . VAL A 1 209 ? -10.595 6.547 3.588 1.00 92.19 209 VAL A C 1
ATOM 1627 O O . VAL A 1 209 ? -9.989 5.653 4.164 1.00 92.19 209 VAL A O 1
ATOM 1630 N N . LYS A 1 210 ? -11.774 6.319 2.997 1.00 90.44 210 LYS A N 1
ATOM 1631 C CA . LYS A 1 210 ? -12.449 5.010 3.053 1.00 90.44 210 LYS A CA 1
ATOM 1632 C C . LYS A 1 210 ? -11.623 3.887 2.420 1.00 90.44 210 LYS A C 1
ATOM 1634 O O . LYS A 1 210 ? -11.558 2.794 2.973 1.00 90.44 210 LYS A O 1
ATOM 1639 N N . THR A 1 211 ? -10.998 4.151 1.276 1.00 93.31 211 THR A N 1
ATOM 1640 C CA . THR A 1 211 ? -10.125 3.192 0.586 1.00 93.31 211 THR A CA 1
ATOM 1641 C C . THR A 1 211 ? -8.831 2.987 1.366 1.00 93.31 211 THR A C 1
ATOM 1643 O O . THR A 1 211 ? -8.394 1.850 1.546 1.00 93.31 211 THR A O 1
ATOM 1646 N N . LEU A 1 212 ? -8.249 4.075 1.881 1.00 95.00 212 LEU A N 1
ATOM 1647 C CA . LEU A 1 212 ? -7.042 4.019 2.698 1.00 95.00 212 LEU A CA 1
ATOM 1648 C C . LEU A 1 212 ? -7.268 3.175 3.956 1.00 95.00 212 LEU A C 1
ATOM 1650 O O . LEU A 1 212 ? -6.512 2.247 4.199 1.00 95.00 212 LEU A O 1
ATOM 1654 N N . VAL A 1 213 ? -8.337 3.438 4.709 1.00 93.62 213 VAL A N 1
ATOM 1655 C CA . VAL A 1 213 ? -8.682 2.715 5.943 1.00 93.62 213 VAL A CA 1
ATOM 1656 C C . VAL A 1 213 ? -8.861 1.227 5.678 1.00 93.62 213 VAL A C 1
ATOM 1658 O O . VAL A 1 213 ? -8.268 0.422 6.386 1.00 93.62 213 VAL A O 1
ATOM 1661 N N . LYS A 1 214 ? -9.595 0.843 4.623 1.00 91.94 214 LYS A N 1
ATOM 1662 C CA . LYS A 1 214 ? -9.718 -0.570 4.222 1.00 91.94 214 LYS A CA 1
ATOM 1663 C C . LYS A 1 214 ? -8.351 -1.211 3.972 1.00 91.94 214 LYS A C 1
ATOM 1665 O O . LYS A 1 214 ? -8.071 -2.288 4.493 1.00 91.94 214 LYS A O 1
ATOM 1670 N N . SER A 1 215 ? -7.497 -0.517 3.222 1.00 95.75 215 SER A N 1
ATOM 1671 C CA . SER A 1 215 ? -6.161 -1.003 2.873 1.00 95.75 215 SER A CA 1
ATOM 1672 C C . SER A 1 215 ? -5.283 -1.152 4.119 1.00 95.75 215 SER A C 1
ATOM 1674 O O . SER A 1 215 ? -4.680 -2.195 4.339 1.00 95.75 215 SER A O 1
ATOM 1676 N N . ILE A 1 216 ? -5.264 -0.139 4.988 1.00 96.88 216 ILE A N 1
ATOM 1677 C CA . ILE A 1 216 ? -4.498 -0.130 6.237 1.00 96.88 216 ILE A CA 1
ATOM 1678 C C . ILE A 1 216 ? -4.983 -1.208 7.205 1.00 96.88 216 ILE A C 1
ATOM 1680 O O . ILE A 1 216 ? -4.151 -1.917 7.764 1.00 96.88 216 ILE A O 1
ATOM 1684 N N . CYS A 1 217 ? -6.295 -1.390 7.374 1.00 93.69 217 CYS A N 1
ATOM 1685 C CA . CYS A 1 217 ? -6.841 -2.473 8.191 1.00 93.69 217 CYS A CA 1
ATOM 1686 C C . CYS A 1 217 ? -6.350 -3.839 7.696 1.00 93.69 217 CYS A C 1
ATOM 1688 O O . CYS A 1 217 ? -5.864 -4.633 8.498 1.00 93.69 217 CYS A O 1
ATOM 1690 N N . SER A 1 218 ? -6.392 -4.082 6.381 1.00 94.31 218 SER A N 1
ATOM 1691 C CA . SER A 1 218 ? -5.863 -5.318 5.792 1.00 94.31 218 SER A CA 1
ATOM 1692 C C . SER A 1 218 ? -4.368 -5.503 6.070 1.00 94.31 218 SER A C 1
ATOM 1694 O O . SER A 1 218 ? -3.934 -6.616 6.358 1.00 94.31 218 SER A O 1
ATOM 1696 N N . ILE A 1 219 ? -3.570 -4.433 6.001 1.00 95.56 219 ILE A N 1
ATOM 1697 C CA . ILE A 1 219 ? -2.129 -4.505 6.276 1.00 95.56 219 ILE A CA 1
ATOM 1698 C C . ILE A 1 219 ? -1.877 -4.783 7.763 1.00 95.56 219 ILE A C 1
ATOM 1700 O O . ILE A 1 219 ? -1.033 -5.620 8.084 1.00 95.56 219 ILE A O 1
ATOM 1704 N N . ILE A 1 220 ? -2.592 -4.110 8.671 1.00 94.62 220 ILE A N 1
ATOM 1705 C CA . ILE A 1 220 ? -2.444 -4.287 10.123 1.00 94.62 220 ILE A CA 1
ATOM 1706 C C . ILE A 1 220 ? -2.731 -5.735 10.516 1.00 94.62 220 ILE A C 1
ATOM 1708 O O . ILE A 1 220 ? -1.937 -6.311 11.250 1.00 94.62 220 ILE A O 1
ATOM 1712 N N . GLN A 1 221 ? -3.788 -6.355 9.984 1.00 91.19 221 GLN A N 1
ATOM 1713 C CA . GLN A 1 221 ? -4.126 -7.761 10.268 1.00 91.19 221 GLN A CA 1
ATOM 1714 C C . GLN A 1 221 ? -2.967 -8.734 10.004 1.00 91.19 221 GLN A C 1
ATOM 1716 O O . GLN A 1 221 ? -2.854 -9.758 10.671 1.00 91.19 221 GLN A O 1
ATOM 1721 N N . GLN A 1 222 ? -2.102 -8.413 9.041 1.00 90.19 222 GLN A N 1
ATOM 1722 C CA . GLN A 1 222 ? -1.012 -9.278 8.583 1.00 90.19 222 GLN A CA 1
ATOM 1723 C C . GLN A 1 222 ? 0.377 -8.802 9.037 1.00 90.19 222 GLN A C 1
ATOM 1725 O O . GLN A 1 222 ? 1.386 -9.425 8.706 1.00 90.19 222 GLN A O 1
ATOM 1730 N N . SER A 1 223 ? 0.463 -7.679 9.750 1.00 91.94 223 SER A N 1
ATOM 1731 C CA . SER A 1 223 ? 1.734 -7.059 10.142 1.00 91.94 223 SER A CA 1
ATOM 1732 C C . SER A 1 223 ? 2.020 -7.299 11.613 1.00 91.94 223 SER A C 1
ATOM 1734 O O . SER A 1 223 ? 1.105 -7.330 12.413 1.00 91.94 223 SER A O 1
ATOM 1736 N N . SER A 1 224 ? 3.286 -7.418 11.999 1.00 90.25 224 SER A N 1
ATOM 1737 C CA . SER A 1 224 ? 3.692 -7.478 13.408 1.00 90.25 224 SER A CA 1
ATOM 1738 C C . SER A 1 224 ? 5.065 -6.829 13.596 1.00 90.25 224 SER A C 1
ATOM 1740 O O . SER A 1 224 ? 5.740 -6.480 12.622 1.00 90.25 224 SER A O 1
ATOM 1742 N N . GLY A 1 225 ? 5.473 -6.618 14.850 1.00 91.19 225 GLY A N 1
ATOM 1743 C CA . GLY A 1 225 ? 6.802 -6.100 15.185 1.00 91.19 225 GLY A CA 1
ATOM 1744 C C . GLY A 1 225 ? 7.117 -4.740 14.545 1.00 91.19 225 GLY A C 1
ATOM 1745 O O . GLY A 1 225 ? 6.311 -3.811 14.594 1.00 91.19 225 GLY A O 1
ATOM 1746 N N . ASN A 1 226 ? 8.306 -4.624 13.942 1.00 91.50 226 ASN A N 1
ATOM 1747 C CA . ASN A 1 226 ? 8.819 -3.364 13.387 1.00 91.50 226 ASN A CA 1
ATOM 1748 C C . ASN A 1 226 ? 7.948 -2.806 12.258 1.00 91.50 226 ASN A C 1
ATOM 1750 O O . ASN A 1 226 ? 7.766 -1.593 12.173 1.00 91.50 226 ASN A O 1
ATOM 1754 N N . LYS A 1 227 ? 7.394 -3.679 11.409 1.00 94.50 227 LYS A N 1
ATOM 1755 C CA . LYS A 1 227 ? 6.511 -3.271 10.315 1.00 94.50 227 LYS A CA 1
ATOM 1756 C C . LYS A 1 227 ? 5.263 -2.578 10.844 1.00 94.50 227 LYS A C 1
ATOM 1758 O O . LYS A 1 227 ? 4.905 -1.509 10.361 1.00 94.50 227 LYS A O 1
ATOM 1763 N N . LEU A 1 228 ? 4.629 -3.164 11.859 1.00 95.06 228 LEU A N 1
ATOM 1764 C CA . LEU A 1 228 ? 3.434 -2.591 12.467 1.00 95.06 228 LEU A CA 1
ATOM 1765 C C . LEU A 1 228 ? 3.731 -1.244 13.130 1.00 95.06 228 LEU A C 1
ATOM 1767 O O . LEU A 1 228 ? 2.995 -0.288 12.906 1.00 95.06 228 LEU A O 1
ATOM 1771 N N . GLN A 1 229 ? 4.844 -1.133 13.858 1.00 93.62 229 GLN A N 1
ATOM 1772 C CA . GLN A 1 229 ? 5.262 0.145 14.436 1.00 93.62 229 GLN A CA 1
ATOM 1773 C C . GLN A 1 229 ? 5.474 1.215 13.353 1.00 93.62 229 GLN A C 1
ATOM 1775 O O . GLN A 1 229 ? 4.946 2.317 13.472 1.00 93.62 229 GLN A O 1
ATOM 1780 N N . PHE A 1 230 ? 6.165 0.869 12.262 1.00 95.00 230 PHE A N 1
ATOM 1781 C CA . PHE A 1 230 ? 6.393 1.780 11.140 1.00 95.00 230 PHE A CA 1
ATOM 1782 C C . PHE A 1 230 ? 5.083 2.249 10.490 1.00 95.00 230 PHE A C 1
ATOM 1784 O O . PHE A 1 230 ? 4.941 3.426 10.152 1.00 95.00 230 PHE A O 1
ATOM 1791 N N . ILE A 1 231 ? 4.113 1.342 10.330 1.00 95.94 231 ILE A N 1
ATOM 1792 C CA . ILE A 1 231 ? 2.777 1.682 9.827 1.00 95.94 231 ILE A CA 1
ATOM 1793 C C . ILE A 1 231 ? 2.122 2.701 10.759 1.00 95.94 231 ILE A C 1
ATOM 1795 O O . ILE A 1 231 ? 1.716 3.762 10.297 1.00 95.94 231 ILE A O 1
ATOM 1799 N N . LEU A 1 232 ? 2.054 2.425 12.065 1.00 95.06 232 LEU A N 1
ATOM 1800 C CA . LEU A 1 232 ? 1.404 3.319 13.030 1.00 95.06 232 LEU A CA 1
ATOM 1801 C C . LEU A 1 232 ? 2.064 4.703 13.083 1.00 95.06 232 LEU A C 1
ATOM 1803 O O . LEU A 1 232 ? 1.354 5.707 13.144 1.00 95.06 232 LEU A O 1
ATOM 1807 N N . ASP A 1 233 ? 3.393 4.765 13.001 1.00 94.06 233 ASP A N 1
ATOM 1808 C CA . ASP A 1 233 ? 4.131 6.028 12.948 1.00 94.06 233 ASP A CA 1
ATOM 1809 C C . ASP A 1 233 ? 3.803 6.812 11.665 1.00 94.06 233 ASP A C 1
ATOM 1811 O O . ASP A 1 233 ? 3.513 8.007 11.730 1.00 94.06 233 ASP A O 1
ATOM 1815 N N . SER A 1 234 ? 3.732 6.130 10.516 1.00 93.94 234 SER A N 1
ATOM 1816 C CA . SER A 1 234 ? 3.352 6.745 9.233 1.00 93.94 234 SER A CA 1
ATOM 1817 C C . SER A 1 234 ? 1.921 7.300 9.260 1.00 93.94 234 SER A C 1
ATOM 1819 O O . SER A 1 234 ? 1.656 8.386 8.749 1.00 93.94 234 SER A O 1
ATOM 1821 N N . LEU A 1 235 ? 0.985 6.575 9.882 1.00 94.25 235 LEU A N 1
ATOM 1822 C CA . LEU A 1 235 ? -0.413 7.007 10.004 1.00 94.25 235 LEU A CA 1
ATOM 1823 C C . LEU A 1 235 ? -0.565 8.191 10.962 1.00 94.25 235 LEU A C 1
ATOM 1825 O O . LEU A 1 235 ? -1.354 9.095 10.698 1.00 94.25 235 LEU A O 1
ATOM 1829 N N . LYS A 1 236 ? 0.201 8.207 12.057 1.00 92.44 236 LYS A N 1
ATOM 1830 C CA . LYS A 1 236 ? 0.190 9.292 13.047 1.00 92.44 236 LYS A CA 1
ATOM 1831 C C . LYS A 1 236 ? 0.607 10.632 12.439 1.00 92.44 236 LYS A C 1
ATOM 1833 O O . LYS A 1 236 ? 0.091 11.681 12.830 1.00 92.44 236 LYS A O 1
ATOM 1838 N N . GLU A 1 237 ? 1.563 10.607 11.516 1.00 90.31 237 GLU A N 1
ATOM 1839 C CA . GLU A 1 237 ? 2.054 11.814 10.851 1.00 90.31 237 GLU A CA 1
ATOM 1840 C C . GLU A 1 237 ? 1.063 12.360 9.813 1.00 90.31 237 GLU A C 1
ATOM 1842 O O . GLU A 1 237 ? 1.102 13.561 9.531 1.00 90.31 237 GLU A O 1
ATOM 1847 N N . SER A 1 238 ? 0.122 11.535 9.343 1.00 92.19 238 SER A N 1
ATOM 1848 C CA . SER A 1 238 ? -0.755 11.858 8.220 1.00 92.19 238 SER A CA 1
ATOM 1849 C C . SER A 1 238 ? -1.768 12.969 8.494 1.00 92.19 238 SER A C 1
ATOM 1851 O O . SER A 1 238 ? -2.517 12.919 9.472 1.00 92.19 238 SER A O 1
ATOM 1853 N N . ASP A 1 239 ? -1.862 13.946 7.591 1.00 89.50 239 ASP A N 1
ATOM 1854 C CA . ASP A 1 239 ? -2.881 14.999 7.665 1.00 89.50 239 ASP A CA 1
ATOM 1855 C C . ASP A 1 239 ? -4.240 14.511 7.139 1.00 89.50 239 ASP A C 1
ATOM 1857 O O . ASP A 1 239 ? -5.279 14.853 7.715 1.00 89.50 239 ASP A O 1
ATOM 1861 N N . ASN A 1 240 ? -4.242 13.641 6.122 1.00 88.06 240 ASN A N 1
ATOM 1862 C CA . ASN A 1 240 ? -5.450 12.983 5.619 1.00 88.06 240 ASN A CA 1
ATOM 1863 C C . ASN A 1 240 ? -6.223 12.275 6.748 1.00 88.06 240 ASN A C 1
ATOM 1865 O O . ASN A 1 240 ? -7.423 12.501 6.918 1.00 88.06 240 ASN A O 1
ATOM 1869 N N . LEU A 1 241 ? -5.531 11.508 7.601 1.00 88.38 241 LEU A N 1
ATOM 1870 C CA . LEU A 1 241 ? -6.161 10.806 8.728 1.00 88.38 241 LEU A CA 1
ATOM 1871 C C . LEU A 1 241 ? -6.529 11.712 9.904 1.00 88.38 241 LEU A C 1
ATOM 1873 O O . LEU A 1 241 ? -7.544 11.463 10.548 1.00 88.38 241 LEU A O 1
ATOM 1877 N N . LYS A 1 242 ? -5.790 12.799 10.162 1.00 86.56 242 LYS A N 1
ATOM 1878 C CA . LYS A 1 242 ? -6.198 13.800 11.172 1.00 86.56 242 LYS A CA 1
ATOM 1879 C C . LYS A 1 242 ? -7.542 14.448 10.835 1.00 86.56 242 LYS A C 1
ATOM 1881 O O . LYS A 1 242 ? -8.248 14.893 11.735 1.00 86.56 242 LYS A O 1
ATOM 1886 N N . SER A 1 243 ? -7.880 14.521 9.547 1.00 83.00 243 SER A N 1
ATOM 1887 C CA . SER A 1 243 ? -9.158 15.049 9.056 1.00 83.00 243 SER A CA 1
ATOM 1888 C C . SER A 1 243 ? -10.252 13.988 8.881 1.00 83.00 243 SER A C 1
ATOM 1890 O O . SER A 1 243 ? -11.394 14.336 8.573 1.00 83.00 243 SER A O 1
ATOM 1892 N N . ALA A 1 244 ? -9.920 12.706 9.068 1.00 87.94 244 ALA A N 1
ATOM 1893 C CA . ALA A 1 244 ? -10.864 11.609 8.922 1.00 87.94 244 ALA A CA 1
ATOM 1894 C C . ALA A 1 244 ? -11.956 11.672 9.996 1.00 87.94 244 ALA A C 1
ATOM 1896 O O . ALA A 1 244 ? -11.736 12.121 11.123 1.00 87.94 244 ALA A O 1
ATOM 1897 N N . ALA A 1 245 ? -13.151 11.196 9.648 1.00 84.94 245 ALA A N 1
ATOM 1898 C CA . ALA A 1 245 ? -14.205 11.050 10.632 1.00 84.94 245 ALA A CA 1
ATOM 1899 C C . ALA A 1 245 ? -13.862 9.928 11.630 1.00 84.94 245 ALA A C 1
ATOM 1901 O O . ALA A 1 245 ? -13.124 8.982 11.351 1.00 84.94 245 ALA A O 1
ATOM 1902 N N . GLU A 1 246 ? -14.389 10.068 12.845 1.00 85.38 246 GLU A N 1
ATOM 1903 C CA . GLU A 1 246 ? -14.056 9.188 13.967 1.00 85.38 246 GLU A CA 1
ATOM 1904 C C . GLU A 1 246 ? -14.431 7.723 13.692 1.00 85.38 246 GLU A C 1
ATOM 1906 O O . GLU A 1 246 ? -13.756 6.815 14.165 1.00 85.38 246 GLU A O 1
ATOM 1911 N N . ILE A 1 247 ? -15.483 7.485 12.901 1.00 80.50 247 ILE A N 1
ATOM 1912 C CA . ILE A 1 247 ? -15.945 6.140 12.530 1.00 80.50 247 ILE A CA 1
ATOM 1913 C C . ILE A 1 247 ? -14.864 5.403 11.729 1.00 80.50 247 ILE A C 1
ATOM 1915 O O . ILE A 1 247 ? -14.587 4.235 11.992 1.00 80.50 247 ILE A O 1
ATOM 1919 N N . GLU A 1 248 ? -14.226 6.085 10.780 1.00 87.75 248 GLU A N 1
ATOM 1920 C CA . GLU A 1 248 ? -13.141 5.544 9.968 1.00 87.75 248 GLU A CA 1
ATOM 1921 C C . GLU A 1 248 ? -11.899 5.230 10.809 1.00 87.75 248 GLU A C 1
ATOM 1923 O O . GLU A 1 248 ? -11.309 4.159 10.664 1.00 87.75 248 GLU A O 1
ATOM 1928 N N . LEU A 1 249 ? -11.525 6.123 11.729 1.00 89.56 249 LEU A N 1
ATOM 1929 C CA . LEU A 1 249 ? -10.400 5.890 12.640 1.00 89.56 249 LEU A CA 1
ATOM 1930 C C . LEU A 1 249 ? -10.693 4.763 13.638 1.00 89.56 249 LEU A C 1
ATOM 1932 O O . LEU A 1 249 ? -9.798 3.992 13.988 1.00 89.56 249 LEU A O 1
ATOM 1936 N N . ARG A 1 250 ? -11.954 4.617 14.060 1.00 88.81 250 ARG A N 1
ATOM 1937 C CA . ARG A 1 250 ? -12.379 3.525 14.939 1.00 88.81 250 ARG A CA 1
ATOM 1938 C C . ARG A 1 250 ? -12.227 2.164 14.275 1.00 88.81 250 ARG A C 1
ATOM 1940 O O . ARG A 1 250 ? -11.817 1.232 14.950 1.00 88.81 250 ARG A O 1
ATOM 1947 N N . ALA A 1 251 ? -12.436 2.052 12.963 1.00 87.88 251 ALA A N 1
ATOM 1948 C CA . ALA A 1 251 ? -12.181 0.799 12.251 1.00 87.88 251 ALA A CA 1
ATOM 1949 C C . ALA A 1 251 ? -10.712 0.345 12.376 1.00 87.88 251 ALA A C 1
ATOM 1951 O O . ALA A 1 251 ? -10.450 -0.839 12.579 1.00 87.88 251 ALA A O 1
ATOM 1952 N N . ILE A 1 252 ? -9.757 1.282 12.317 1.00 92.50 252 ILE A N 1
ATOM 1953 C CA . ILE A 1 252 ? -8.331 0.989 12.535 1.00 92.50 252 ILE A CA 1
ATOM 1954 C C . ILE A 1 252 ? -8.096 0.555 13.989 1.00 92.50 252 ILE A C 1
ATOM 1956 O O . ILE A 1 252 ? -7.401 -0.430 14.227 1.00 92.50 252 ILE A O 1
ATOM 1960 N N . SER A 1 253 ? -8.702 1.259 14.950 1.00 91.06 253 SER A N 1
ATOM 1961 C CA . SER A 1 253 ? -8.618 0.947 16.385 1.00 91.06 253 SER A CA 1
ATOM 1962 C C . SER A 1 253 ? -9.160 -0.447 16.723 1.00 91.06 253 SER A C 1
ATOM 1964 O O . SER A 1 253 ? -8.500 -1.224 17.416 1.00 91.06 253 SER A O 1
ATOM 1966 N N . ASP A 1 254 ? -10.327 -0.798 16.179 1.00 84.88 254 ASP A N 1
ATOM 1967 C CA . ASP A 1 254 ? -10.987 -2.086 16.389 1.00 84.88 254 ASP A CA 1
ATOM 1968 C C . ASP A 1 254 ? -10.147 -3.235 15.806 1.00 84.88 254 ASP A C 1
ATOM 1970 O O . ASP A 1 254 ? -9.956 -4.263 16.462 1.00 84.88 254 ASP A O 1
ATOM 1974 N N . VAL A 1 255 ? -9.585 -3.057 14.604 1.00 89.69 255 VAL A N 1
ATOM 1975 C CA . VAL A 1 255 ? -8.692 -4.049 13.983 1.00 89.69 255 VAL A CA 1
ATOM 1976 C C . VAL A 1 255 ? -7.388 -4.183 14.767 1.00 89.69 255 VAL A C 1
ATOM 1978 O O . VAL A 1 255 ? -6.972 -5.303 15.059 1.00 89.69 255 VAL A O 1
ATOM 1981 N N . LEU A 1 256 ? -6.763 -3.072 15.159 1.00 90.62 256 LEU A N 1
ATOM 1982 C CA . LEU A 1 256 ? -5.531 -3.099 15.945 1.00 90.62 256 LEU A CA 1
ATOM 1983 C C . LEU A 1 256 ? -5.747 -3.817 17.284 1.00 90.62 256 LEU A C 1
ATOM 1985 O O . LEU A 1 256 ? -4.967 -4.694 17.632 1.00 90.62 256 LEU A O 1
ATOM 1989 N N . SER A 1 257 ? -6.846 -3.522 17.980 1.00 88.00 257 SER A N 1
ATOM 1990 C CA . SER A 1 257 ? -7.185 -4.154 19.262 1.00 88.00 257 SER A CA 1
ATOM 1991 C C . SER A 1 257 ? -7.513 -5.644 19.128 1.00 88.00 257 SER A C 1
ATOM 1993 O O . SER A 1 257 ? -7.267 -6.414 20.054 1.00 88.00 257 SER A O 1
ATOM 1995 N N . SER A 1 258 ? -8.074 -6.057 17.987 1.00 85.56 258 SER A N 1
ATOM 1996 C CA . SER A 1 258 ? -8.454 -7.454 17.740 1.00 85.56 258 SER A CA 1
ATOM 1997 C C . SER A 1 258 ? -7.258 -8.334 17.378 1.00 85.56 258 SER A C 1
ATOM 1999 O O . SER A 1 258 ? -7.189 -9.476 17.823 1.00 85.56 258 SER A O 1
ATOM 2001 N N . PHE A 1 259 ? -6.328 -7.816 16.569 1.00 86.88 259 PHE A N 1
ATOM 2002 C CA . PHE A 1 259 ? -5.204 -8.594 16.038 1.00 86.88 259 PHE A CA 1
ATOM 2003 C C . PHE A 1 259 ? -3.890 -8.379 16.800 1.00 86.88 259 PHE A C 1
ATOM 2005 O O . PHE A 1 259 ? -3.038 -9.261 16.763 1.00 86.88 259 PHE A O 1
ATOM 2012 N N . HIS A 1 260 ? -3.750 -7.257 17.517 1.00 88.56 260 HIS A N 1
ATOM 2013 C CA . HIS A 1 260 ? -2.547 -6.883 18.277 1.00 88.56 260 HIS A CA 1
ATOM 2014 C C . HIS A 1 260 ? -2.902 -6.370 19.683 1.00 88.56 260 HIS A C 1
ATOM 2016 O O . HIS A 1 260 ? -2.603 -5.220 20.022 1.00 88.56 260 HIS A O 1
ATOM 2022 N N . PRO A 1 261 ? -3.570 -7.187 20.522 1.00 84.94 261 PRO A N 1
ATOM 2023 C CA . PRO A 1 261 ? -4.040 -6.772 21.849 1.00 84.94 261 PRO A CA 1
ATOM 2024 C C . PRO A 1 261 ? -2.912 -6.373 22.815 1.00 84.94 261 PRO A C 1
ATOM 2026 O O . PRO A 1 261 ? -3.161 -5.752 23.847 1.00 84.94 261 PRO A O 1
ATOM 2029 N N . GLU A 1 262 ? -1.669 -6.745 22.517 1.00 85.81 262 GLU A N 1
ATOM 2030 C CA . GLU A 1 262 ? -0.477 -6.369 23.271 1.00 85.81 262 GLU A CA 1
ATOM 2031 C C . GLU A 1 262 ? -0.007 -4.931 23.011 1.00 85.81 262 GLU A C 1
ATOM 2033 O O . GLU A 1 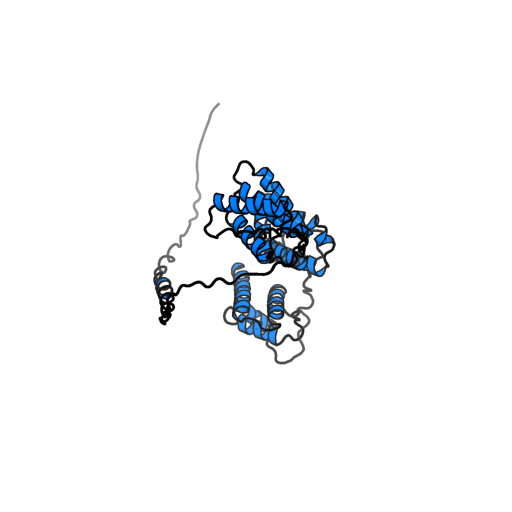262 ? 0.808 -4.410 23.778 1.00 85.81 262 GLU A O 1
ATOM 2038 N N . ILE A 1 263 ? -0.490 -4.292 21.943 1.00 87.25 263 ILE A N 1
ATOM 2039 C CA . ILE A 1 263 ? -0.089 -2.940 21.562 1.00 87.25 263 ILE A CA 1
ATOM 2040 C C . ILE A 1 263 ? -0.953 -1.913 22.283 1.00 87.25 263 ILE A C 1
ATOM 2042 O O . ILE A 1 263 ? -2.181 -1.924 22.214 1.00 87.25 263 ILE A O 1
ATOM 2046 N N . THR A 1 264 ? -0.293 -0.959 22.939 1.00 85.94 264 THR A N 1
ATOM 2047 C CA . THR A 1 264 ? -0.966 0.224 23.473 1.00 85.94 264 THR A CA 1
ATOM 2048 C C . THR A 1 264 ? -1.524 1.049 22.323 1.00 85.94 264 THR A C 1
ATOM 2050 O O . THR A 1 264 ? -0.772 1.479 21.445 1.00 85.94 264 THR A O 1
ATOM 2053 N N . LEU A 1 265 ? -2.830 1.307 22.357 1.00 87.44 265 LEU A N 1
ATOM 2054 C CA . LEU A 1 265 ? -3.501 2.092 21.333 1.00 87.44 265 LEU A CA 1
ATOM 2055 C C . LEU A 1 265 ? -2.852 3.487 21.186 1.00 87.44 265 LEU A C 1
ATOM 2057 O O . LEU A 1 265 ? -2.719 4.204 22.183 1.00 87.44 265 LEU A O 1
ATOM 2061 N N . PRO A 1 266 ? -2.449 3.890 19.968 1.00 88.62 266 PRO A N 1
ATOM 2062 C CA . PRO A 1 266 ? -1.948 5.234 19.706 1.00 88.62 266 PRO A CA 1
ATOM 2063 C C . PRO A 1 266 ? -2.968 6.330 20.043 1.00 88.62 266 PRO A C 1
ATOM 2065 O O . PRO A 1 266 ? -4.138 6.211 19.702 1.00 88.62 266 PRO A O 1
ATOM 2068 N N . GLU A 1 267 ? -2.503 7.450 20.606 1.00 86.38 267 GLU A N 1
ATOM 2069 C CA . GLU A 1 267 ? -3.357 8.574 21.048 1.00 86.38 267 GLU A CA 1
ATOM 2070 C C . GLU A 1 267 ? -4.222 9.205 19.942 1.00 86.38 267 GLU A C 1
ATOM 2072 O O . GLU A 1 267 ? -5.226 9.848 20.239 1.00 86.38 267 GLU A O 1
ATOM 2077 N N . PHE A 1 268 ? -3.825 9.070 18.673 1.00 88.81 268 PHE A N 1
ATOM 2078 C CA . PHE A 1 268 ? -4.583 9.617 17.544 1.00 88.81 268 PHE A CA 1
ATOM 2079 C C . PHE A 1 268 ? -5.774 8.737 17.141 1.00 88.81 268 PHE A C 1
ATOM 2081 O O . PHE A 1 268 ? -6.636 9.191 16.389 1.00 88.81 268 PHE A O 1
ATOM 2088 N N . LEU A 1 269 ? -5.815 7.485 17.607 1.00 89.50 269 LEU A N 1
ATOM 2089 C CA . LEU A 1 269 ? -6.927 6.579 17.366 1.00 89.50 269 LEU A CA 1
ATOM 2090 C C . LEU A 1 269 ? -7.944 6.702 18.508 1.00 89.50 269 LEU A C 1
ATOM 2092 O O . LEU A 1 269 ? -7.553 6.745 19.676 1.00 89.50 269 LEU A O 1
ATOM 2096 N N . PRO A 1 270 ? -9.251 6.748 18.197 1.00 86.75 270 PRO A N 1
ATOM 2097 C CA . PRO A 1 270 ? -10.280 6.734 19.223 1.00 86.75 270 PRO A CA 1
ATOM 2098 C C . PRO A 1 270 ? -10.273 5.388 19.948 1.00 86.75 270 PRO A C 1
ATOM 2100 O O . PRO A 1 270 ? -9.889 4.368 19.367 1.00 86.75 270 PRO A O 1
ATOM 2103 N N . GLU A 1 271 ? -10.745 5.378 21.196 1.00 80.88 271 GLU A N 1
ATOM 2104 C CA . GLU A 1 271 ? -10.922 4.129 21.937 1.00 80.88 271 GLU A CA 1
ATOM 2105 C C . GLU A 1 271 ? -11.728 3.123 21.098 1.00 80.88 271 GLU A C 1
ATOM 2107 O O . GLU A 1 271 ? -12.705 3.510 20.436 1.00 80.88 271 GLU A O 1
ATOM 2112 N N . PRO A 1 272 ? -11.308 1.845 21.088 1.00 71.44 272 PRO A N 1
ATOM 2113 C CA . PRO A 1 272 ? -12.037 0.813 20.380 1.00 71.44 272 PRO A CA 1
ATOM 2114 C C . PRO A 1 272 ? -13.439 0.702 20.964 1.00 71.44 272 PRO A C 1
ATOM 2116 O O . PRO A 1 272 ? -13.702 1.071 22.113 1.00 71.44 272 PRO A O 1
ATOM 2119 N N . SER A 1 273 ? -14.346 0.155 20.171 1.00 61.38 273 SER A N 1
ATOM 2120 C CA . SER A 1 273 ? -15.704 -0.140 20.605 1.00 61.38 273 SER A CA 1
ATOM 2121 C C . SER A 1 273 ? -15.660 -1.124 21.785 1.00 61.38 273 SER A C 1
ATOM 2123 O O . SER A 1 273 ? -15.585 -2.333 21.571 1.00 61.38 273 SER A O 1
ATOM 2125 N N . ILE A 1 274 ? -15.678 -0.643 23.037 1.00 48.62 274 ILE A N 1
ATOM 2126 C CA . ILE A 1 274 ? -15.699 -1.528 24.211 1.00 48.62 274 ILE A CA 1
ATOM 2127 C C . ILE A 1 274 ? -16.977 -2.376 24.117 1.00 48.62 274 ILE A C 1
ATOM 2129 O O . ILE A 1 274 ? -18.073 -1.809 24.077 1.00 48.62 274 ILE A O 1
ATOM 2133 N N . PRO A 1 275 ? -16.893 -3.718 24.085 1.00 42.06 275 PRO A N 1
ATOM 2134 C CA . PRO A 1 275 ? -18.078 -4.536 24.270 1.00 42.06 275 PRO A CA 1
ATOM 2135 C C . PRO A 1 275 ? -18.565 -4.317 25.704 1.00 42.06 275 PRO A C 1
ATOM 2137 O O . PRO A 1 275 ? -17.848 -4.622 26.657 1.00 42.06 275 PRO A O 1
ATOM 2140 N N . ASP A 1 276 ? -19.770 -3.776 25.879 1.00 35.09 276 ASP A N 1
ATOM 2141 C CA . ASP A 1 276 ? -20.391 -3.678 27.197 1.00 35.09 276 ASP A CA 1
ATOM 2142 C C . ASP A 1 276 ? -20.755 -5.093 27.680 1.00 35.09 276 ASP A C 1
ATOM 2144 O O . ASP A 1 276 ? -21.823 -5.639 27.407 1.00 35.09 276 ASP A O 1
ATOM 2148 N N . VAL A 1 277 ? -19.816 -5.735 28.380 1.00 38.75 277 VAL A N 1
ATOM 2149 C CA . VAL A 1 277 ? -19.963 -7.094 28.930 1.00 38.75 277 VAL A CA 1
ATOM 2150 C C . VAL A 1 277 ? -21.062 -7.146 30.012 1.00 38.75 277 VAL A C 1
ATOM 2152 O O . VAL A 1 277 ? -21.433 -8.226 30.475 1.00 38.75 277 VAL A O 1
ATOM 2155 N N . SER A 1 278 ? -21.630 -6.004 30.421 1.00 37.84 278 SER A N 1
ATOM 2156 C CA . SER A 1 278 ? -22.676 -5.950 31.444 1.00 37.84 278 SER A CA 1
ATOM 2157 C C . SER A 1 278 ? -24.097 -6.227 30.923 1.00 37.84 278 SER A C 1
ATOM 2159 O O . SER A 1 278 ? -24.962 -6.612 31.719 1.00 37.84 278 SER A O 1
ATOM 2161 N N . ASP A 1 279 ? -24.329 -6.178 29.606 1.00 38.22 279 ASP A N 1
ATOM 2162 C CA . ASP A 1 279 ? -25.658 -6.411 29.014 1.00 38.22 279 ASP A CA 1
ATOM 2163 C C . ASP A 1 279 ? -25.970 -7.885 28.691 1.00 38.22 279 ASP A C 1
ATOM 2165 O O . ASP A 1 279 ? -27.139 -8.267 28.579 1.00 38.22 279 ASP A O 1
ATOM 2169 N N . ILE A 1 280 ? -24.964 -8.770 28.696 1.00 41.84 280 ILE A N 1
ATOM 2170 C CA . ILE A 1 280 ? -25.137 -10.216 28.433 1.00 41.84 280 ILE A CA 1
ATOM 2171 C C . ILE A 1 280 ? -25.950 -10.913 29.547 1.00 41.84 280 ILE A C 1
ATOM 2173 O O . ILE A 1 280 ? -26.528 -11.980 29.348 1.00 41.84 280 ILE A O 1
ATOM 2177 N N . THR A 1 281 ? -26.070 -10.307 30.735 1.00 40.66 281 THR A N 1
ATOM 2178 C CA . THR A 1 281 ? -26.784 -10.924 31.871 1.00 40.66 281 THR A CA 1
ATOM 2179 C C . THR A 1 281 ? -28.252 -10.515 32.023 1.00 40.66 281 THR A C 1
ATOM 2181 O O . THR A 1 281 ? -28.936 -11.072 32.885 1.00 40.66 281 THR A O 1
ATOM 2184 N N . LYS A 1 282 ? -28.783 -9.595 31.200 1.00 37.47 282 LYS A N 1
ATOM 2185 C CA . LYS A 1 282 ? -30.156 -9.071 31.376 1.00 37.47 282 LYS A CA 1
ATOM 2186 C C . LYS A 1 282 ? -31.189 -9.523 30.348 1.00 37.47 282 LYS A C 1
ATOM 2188 O O . LYS A 1 282 ? -32.377 -9.308 30.577 1.00 37.47 282 LYS A O 1
ATOM 2193 N N . ILE A 1 283 ? -30.806 -10.226 29.287 1.00 42.06 283 ILE A N 1
ATOM 2194 C CA . ILE A 1 283 ? -31.744 -10.638 28.231 1.00 42.06 283 ILE A CA 1
ATOM 2195 C C . ILE A 1 283 ? -32.182 -12.098 28.441 1.00 42.06 283 ILE A C 1
ATOM 2197 O O . ILE A 1 283 ? -32.024 -12.969 27.598 1.00 42.06 283 ILE A O 1
ATOM 2201 N N . LYS A 1 284 ? -32.765 -12.388 29.611 1.00 37.44 284 LYS A N 1
ATOM 2202 C CA . LYS A 1 284 ? -33.625 -13.568 29.805 1.00 37.44 284 LYS A CA 1
ATOM 2203 C C . LYS A 1 284 ? -35.049 -13.098 30.023 1.00 37.44 284 LYS A C 1
ATOM 2205 O O . LYS A 1 284 ? -35.529 -13.010 31.149 1.00 37.44 284 LYS A O 1
ATOM 2210 N N . GLY A 1 285 ? -35.726 -12.812 28.923 1.00 37.50 285 GLY A N 1
ATOM 2211 C CA . GLY A 1 285 ? -37.166 -12.626 28.939 1.00 37.50 285 GLY A CA 1
ATOM 2212 C C . GLY A 1 285 ? -37.635 -11.607 27.926 1.00 37.50 285 GLY A C 1
ATOM 2213 O O . GLY A 1 285 ? -37.874 -10.468 28.295 1.00 37.50 285 GLY A O 1
ATOM 2214 N N . GLN A 1 286 ? -37.837 -12.043 26.685 1.00 35.88 286 GLN A N 1
ATOM 2215 C CA . GLN A 1 286 ? -39.147 -11.989 26.030 1.00 35.88 286 GLN A CA 1
ATOM 2216 C C . GLN A 1 286 ? -39.049 -12.587 24.620 1.00 35.88 286 GLN A C 1
ATOM 2218 O O . GLN A 1 286 ? -38.347 -12.105 23.745 1.00 35.88 286 GLN A O 1
ATOM 2223 N N . SER A 1 287 ? -39.765 -13.699 24.492 1.00 41.84 287 SER A N 1
ATOM 2224 C CA . SER A 1 287 ? -40.248 -14.410 23.309 1.00 41.84 287 SER A CA 1
ATOM 2225 C C . SER A 1 287 ? -40.372 -13.622 21.998 1.00 41.84 287 SER A C 1
ATOM 2227 O O . SER A 1 287 ? -41.025 -12.580 21.972 1.00 41.84 287 SER A O 1
ATOM 2229 N N . ASN A 1 288 ? -39.951 -14.238 20.887 1.00 34.84 288 ASN A N 1
ATOM 2230 C CA . ASN A 1 288 ? -40.868 -14.881 19.928 1.00 34.84 288 ASN A CA 1
ATOM 2231 C C . ASN A 1 288 ? -40.081 -15.681 18.866 1.00 34.84 288 ASN A C 1
ATOM 2233 O O . ASN A 1 288 ? -39.199 -15.131 18.222 1.00 34.84 288 ASN A O 1
ATOM 2237 N N . GLU A 1 289 ? -40.418 -16.970 18.728 1.00 50.53 289 GLU A N 1
ATOM 2238 C CA . GLU A 1 289 ? -40.163 -17.923 17.616 1.00 50.53 289 GLU A CA 1
ATOM 2239 C C . GLU A 1 289 ? -38.786 -18.053 16.932 1.00 50.53 289 GLU A C 1
ATOM 2241 O O . GLU A 1 289 ? -38.624 -18.908 16.065 1.00 50.53 289 GLU A O 1
ATOM 2246 N N . ASN A 1 290 ? -37.766 -17.323 17.355 1.00 48.69 290 ASN A N 1
ATOM 2247 C CA . ASN A 1 290 ? -36.460 -17.340 16.714 1.00 48.69 290 ASN A CA 1
ATOM 2248 C C . ASN A 1 290 ? -35.466 -18.196 17.506 1.00 48.69 290 ASN A C 1
ATOM 2250 O O . ASN A 1 290 ? -35.368 -18.068 18.727 1.00 48.69 290 ASN A O 1
ATOM 2254 N N . VAL A 1 291 ? -34.746 -19.063 16.784 1.00 56.81 291 VAL A N 1
ATOM 2255 C CA . VAL A 1 291 ? -33.469 -19.686 17.184 1.00 56.81 291 VAL A CA 1
ATOM 2256 C C . VAL A 1 291 ? -32.720 -18.706 18.085 1.00 56.81 291 VAL A C 1
ATOM 2258 O O . VAL A 1 291 ? -32.512 -17.560 17.680 1.00 56.81 291 VAL A O 1
ATOM 2261 N N . SER A 1 292 ? -32.402 -19.108 19.320 1.00 75.50 292 SER A N 1
ATOM 2262 C CA . SER A 1 292 ? -31.790 -18.178 20.272 1.00 75.50 292 SER A CA 1
ATOM 2263 C C . SER A 1 292 ? -30.470 -17.655 19.702 1.00 75.50 292 SER A C 1
ATOM 2265 O O . SER A 1 292 ? -29.845 -18.306 18.859 1.00 75.50 292 SER A O 1
ATOM 2267 N N . VAL A 1 293 ? -30.035 -16.469 20.124 1.00 77.56 293 VAL A N 1
ATOM 2268 C CA . VAL A 1 293 ? -28.769 -15.888 19.652 1.00 77.56 293 VAL A CA 1
ATOM 2269 C C . VAL A 1 293 ? -27.615 -16.866 19.891 1.00 77.56 293 VAL A C 1
ATOM 2271 O O . VAL A 1 293 ? -26.763 -17.036 19.028 1.00 77.56 293 VAL A O 1
ATOM 2274 N N . GLU A 1 294 ? -27.639 -17.607 21.000 1.00 73.50 294 GLU A N 1
ATOM 2275 C CA . GLU A 1 294 ? -26.656 -18.649 21.305 1.00 73.50 294 GLU A CA 1
ATOM 2276 C C . GLU A 1 294 ? -26.683 -19.812 20.305 1.00 73.50 294 GLU A C 1
ATOM 2278 O O . GLU A 1 294 ? -25.631 -20.319 19.922 1.00 73.50 294 GLU A O 1
ATOM 2283 N N . GLU A 1 295 ? -27.866 -20.230 19.858 1.00 77.12 295 GLU A N 1
ATOM 2284 C CA . GLU A 1 295 ? -28.009 -21.281 18.849 1.00 77.12 295 GLU A CA 1
ATOM 2285 C C . GLU A 1 295 ? -27.592 -20.776 17.458 1.00 77.12 295 GLU A C 1
ATOM 2287 O O . GLU A 1 295 ? -26.946 -21.504 16.708 1.00 77.12 295 GLU A O 1
ATOM 2292 N N . SER A 1 296 ? -27.859 -19.506 17.149 1.00 81.38 296 SER A N 1
ATOM 2293 C CA . SER A 1 296 ? -27.397 -18.854 15.918 1.00 81.38 296 SER A CA 1
ATOM 2294 C C . SER A 1 296 ? -25.866 -18.735 15.902 1.00 81.38 296 SER A C 1
ATOM 2296 O O . SER A 1 296 ? -25.227 -19.072 14.912 1.00 81.38 296 SER A O 1
ATOM 2298 N N . ILE A 1 297 ? -25.249 -18.363 17.029 1.00 79.81 297 ILE A N 1
ATOM 2299 C CA . ILE A 1 297 ? -23.787 -18.351 17.199 1.00 79.81 297 ILE A CA 1
ATOM 2300 C C . ILE A 1 297 ? -23.209 -19.760 17.032 1.00 79.81 297 ILE A C 1
ATOM 2302 O O . ILE A 1 297 ? -22.236 -19.938 16.306 1.00 79.81 297 ILE A O 1
ATOM 2306 N N . ALA A 1 298 ? -23.810 -20.774 17.663 1.00 77.06 298 ALA A N 1
ATOM 2307 C CA . ALA A 1 298 ? -23.346 -22.155 17.540 1.00 77.06 298 ALA A CA 1
ATOM 2308 C C . ALA A 1 298 ? -23.408 -22.666 16.091 1.00 77.06 298 ALA A C 1
ATOM 2310 O O . ALA A 1 298 ? -22.544 -23.432 15.669 1.00 77.06 298 ALA A O 1
ATOM 2311 N N . ARG A 1 299 ? -24.407 -22.225 15.321 1.00 77.75 299 ARG A N 1
ATOM 2312 C CA . ARG A 1 299 ? -24.537 -22.539 13.893 1.00 77.75 299 ARG A CA 1
ATOM 2313 C C . ARG A 1 299 ? -23.543 -21.763 13.032 1.00 77.75 299 ARG A C 1
ATOM 2315 O O . ARG A 1 299 ? -22.974 -22.349 12.122 1.00 77.75 299 ARG A O 1
ATOM 2322 N N . LEU A 1 300 ? -23.266 -20.499 13.348 1.00 80.94 300 LEU A N 1
ATOM 2323 C CA . LEU A 1 300 ? -22.235 -19.708 12.663 1.00 80.94 300 LEU A CA 1
ATOM 2324 C C . LEU A 1 300 ? -20.810 -20.227 12.909 1.00 80.94 300 LEU A C 1
ATOM 2326 O O . LEU A 1 300 ? -19.920 -20.003 12.099 1.00 80.94 300 LEU A O 1
ATOM 2330 N N . LEU A 1 301 ? -20.594 -20.940 14.013 1.00 78.56 301 LEU A N 1
ATOM 2331 C CA . LEU A 1 301 ? -19.331 -21.617 14.318 1.00 78.56 301 LEU A CA 1
ATOM 2332 C C . LEU A 1 301 ? -19.258 -23.045 13.746 1.00 78.56 301 LEU A C 1
ATOM 2334 O O . LEU A 1 301 ? -18.272 -23.743 13.976 1.00 78.56 301 LEU A O 1
ATOM 2338 N N . ASN A 1 302 ? -20.285 -23.497 13.021 1.00 76.38 302 ASN A N 1
ATOM 2339 C CA . ASN A 1 302 ? -20.343 -24.827 12.423 1.00 76.38 302 ASN A CA 1
ATOM 2340 C C . ASN A 1 302 ? -20.215 -24.746 10.894 1.00 76.38 302 ASN A C 1
ATOM 2342 O O . ASN A 1 302 ? -21.090 -24.220 10.210 1.00 76.38 302 ASN A O 1
ATOM 2346 N N . GLU A 1 303 ? -19.147 -25.344 10.369 1.00 72.81 303 GLU A N 1
ATOM 2347 C CA . GLU A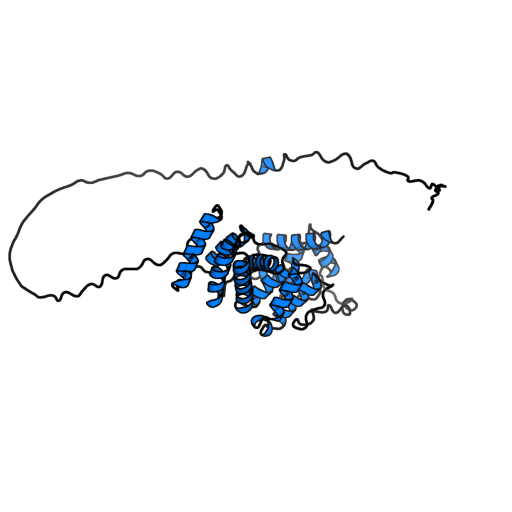 1 303 ? -18.780 -25.365 8.947 1.00 72.81 303 GLU A CA 1
ATOM 2348 C C . GLU A 1 303 ? -19.870 -25.894 8.014 1.00 72.81 303 GLU A C 1
ATOM 2350 O O . GLU A 1 303 ? -20.022 -25.396 6.903 1.00 72.81 303 GLU A O 1
ATOM 2355 N N . GLU A 1 304 ? -20.695 -26.839 8.464 1.00 65.44 304 GLU A N 1
ATOM 2356 C CA . GLU A 1 304 ? -21.735 -27.419 7.610 1.00 65.44 304 GLU A CA 1
ATOM 2357 C C . GLU A 1 304 ? -22.950 -26.497 7.419 1.00 65.44 304 GLU A C 1
ATOM 2359 O O . GLU A 1 304 ? -23.725 -26.701 6.487 1.00 65.44 304 GLU A O 1
ATOM 2364 N N . VAL A 1 305 ? -23.157 -25.514 8.307 1.00 71.00 305 VAL A N 1
ATOM 2365 C CA . VAL A 1 305 ? -24.399 -24.712 8.362 1.00 71.00 305 VAL A CA 1
ATOM 2366 C C . VAL A 1 305 ? -24.170 -23.203 8.474 1.00 71.00 305 VAL A C 1
ATOM 2368 O O . VAL A 1 305 ? -25.143 -22.447 8.536 1.00 71.00 305 VAL A O 1
ATOM 2371 N N . VAL A 1 306 ? -22.913 -22.752 8.488 1.00 75.88 306 VAL A N 1
ATOM 2372 C CA . VAL A 1 306 ? -22.546 -21.336 8.630 1.00 75.88 306 VAL A CA 1
ATOM 2373 C C . VAL A 1 306 ? -23.124 -20.476 7.504 1.00 75.88 306 VAL A C 1
ATOM 2375 O O . VAL A 1 306 ? -23.688 -19.423 7.788 1.00 75.88 306 VAL A O 1
ATOM 2378 N N . GLY A 1 307 ? -23.055 -20.931 6.248 1.00 71.00 307 GLY A N 1
ATOM 2379 C CA . GLY A 1 307 ? -23.535 -20.171 5.088 1.00 71.00 307 GLY A CA 1
ATOM 2380 C C . GLY A 1 307 ? -25.050 -19.962 5.119 1.00 71.00 307 GLY A C 1
ATOM 2381 O O . GLY A 1 307 ? -25.530 -18.836 4.984 1.00 71.00 307 GLY A O 1
ATOM 2382 N N . ASP A 1 308 ? -25.801 -21.031 5.399 1.00 69.56 308 ASP A N 1
ATOM 2383 C CA . ASP A 1 308 ? -27.261 -20.987 5.537 1.00 69.56 308 ASP A CA 1
ATOM 2384 C C . ASP A 1 308 ? -27.696 -20.056 6.674 1.00 69.56 308 ASP A C 1
ATOM 2386 O O . ASP A 1 308 ? -28.664 -19.303 6.547 1.00 69.56 308 ASP A O 1
ATOM 2390 N N . GLU A 1 309 ? -26.983 -20.104 7.799 1.00 83.38 309 GLU A N 1
ATOM 2391 C CA . GLU A 1 309 ? -27.293 -19.284 8.963 1.00 83.38 309 GLU A CA 1
ATOM 2392 C C . GLU A 1 309 ? -26.954 -17.808 8.729 1.00 83.38 309 GLU A C 1
ATOM 2394 O O . GLU A 1 309 ? -27.757 -16.936 9.064 1.00 83.38 309 GLU A O 1
ATOM 2399 N N . LEU A 1 310 ? -25.821 -17.519 8.089 1.00 81.12 310 LEU A N 1
ATOM 2400 C CA . LEU A 1 310 ? -25.423 -16.170 7.692 1.00 81.12 310 LEU A CA 1
ATOM 2401 C C . LEU A 1 310 ? -26.476 -15.541 6.766 1.00 81.12 310 LEU A C 1
ATOM 2403 O O . LEU A 1 310 ? -26.974 -14.447 7.039 1.00 81.12 310 LEU A O 1
ATOM 2407 N N . LEU A 1 311 ? -26.888 -16.271 5.724 1.00 74.19 311 LEU A N 1
ATOM 2408 C CA . LEU A 1 311 ? -27.945 -15.856 4.798 1.00 74.19 311 LEU A CA 1
ATOM 2409 C C . LEU A 1 311 ? -29.273 -15.626 5.519 1.00 74.19 311 LEU A C 1
ATOM 2411 O O . LEU A 1 311 ? -29.950 -14.625 5.276 1.00 74.19 311 LEU A O 1
ATOM 2415 N N . ARG A 1 312 ? -29.644 -16.525 6.438 1.00 79.56 312 ARG A N 1
ATOM 2416 C CA . ARG A 1 312 ? -30.861 -16.398 7.247 1.00 79.56 312 ARG A CA 1
ATOM 2417 C C . ARG A 1 312 ? -30.836 -15.130 8.098 1.00 79.56 312 ARG A C 1
ATOM 2419 O O . ARG A 1 312 ? -31.853 -14.440 8.174 1.00 79.56 312 ARG A O 1
ATOM 2426 N N . LEU A 1 313 ? -29.720 -14.827 8.754 1.00 83.50 313 LEU A N 1
ATOM 2427 C CA . LEU A 1 313 ? -29.585 -13.657 9.625 1.00 83.50 313 LEU A CA 1
ATOM 2428 C C . LEU A 1 313 ? -29.591 -12.354 8.823 1.00 83.50 313 LEU A C 1
ATOM 2430 O O . LEU A 1 313 ? -30.324 -11.427 9.166 1.00 83.50 313 LEU A O 1
ATOM 2434 N N . VAL A 1 314 ? -28.861 -12.313 7.709 1.00 79.44 314 VAL A N 1
ATOM 2435 C CA . VAL A 1 314 ? -28.825 -11.162 6.798 1.00 79.44 314 VAL A CA 1
ATOM 2436 C C . VAL A 1 314 ? -30.200 -10.893 6.183 1.00 79.44 314 VAL A C 1
ATOM 2438 O O . VAL A 1 314 ? -30.666 -9.756 6.210 1.00 79.44 314 VAL A O 1
ATOM 2441 N N . ALA A 1 315 ? -30.897 -11.926 5.698 1.00 71.62 315 ALA A N 1
ATOM 2442 C CA . ALA A 1 315 ? -32.217 -11.783 5.078 1.00 71.62 315 ALA A CA 1
ATOM 2443 C C . ALA A 1 315 ? -33.311 -11.342 6.067 1.00 71.62 315 ALA A C 1
ATOM 2445 O O . ALA A 1 315 ? -34.276 -10.681 5.674 1.00 71.62 315 ALA A O 1
ATOM 2446 N N . ASN A 1 316 ? -33.179 -11.707 7.346 1.00 71.44 316 ASN A N 1
ATOM 2447 C CA . ASN A 1 316 ? -34.137 -11.335 8.388 1.00 71.44 316 ASN A CA 1
ATOM 2448 C C . ASN A 1 316 ? -33.817 -9.986 9.057 1.00 71.44 316 ASN A C 1
ATOM 2450 O O . ASN A 1 316 ? -34.707 -9.400 9.681 1.00 71.44 316 ASN A O 1
ATOM 2454 N N . SER A 1 317 ? -32.596 -9.462 8.902 1.00 74.88 317 SER A N 1
ATOM 2455 C CA . SER A 1 317 ? -32.192 -8.165 9.453 1.00 74.88 317 SER A CA 1
ATOM 2456 C C . SER A 1 317 ? -32.566 -7.020 8.507 1.00 74.88 317 SER A C 1
ATOM 2458 O O . SER A 1 317 ? -31.905 -6.744 7.504 1.00 74.88 317 SER A O 1
ATOM 2460 N N . LYS A 1 318 ? -33.672 -6.335 8.822 1.00 68.06 318 LYS A N 1
ATOM 2461 C CA . LYS A 1 318 ? -34.210 -5.237 7.994 1.00 68.06 318 LYS A CA 1
ATOM 2462 C C . LYS A 1 318 ? -33.397 -3.949 8.084 1.00 68.06 318 LYS A C 1
ATOM 2464 O O . LYS A 1 318 ? -33.448 -3.142 7.162 1.00 68.06 318 LYS A O 1
ATOM 2469 N N . ASP A 1 319 ? -32.709 -3.735 9.196 1.00 76.56 319 ASP A N 1
ATOM 2470 C CA . ASP A 1 319 ? -31.936 -2.530 9.486 1.00 76.56 319 ASP A CA 1
ATOM 2471 C C . ASP A 1 319 ? -30.427 -2.788 9.570 1.00 76.56 319 ASP A C 1
ATOM 2473 O O . ASP A 1 319 ? -29.682 -1.862 9.887 1.00 76.56 319 ASP A O 1
ATOM 2477 N N . GLY A 1 320 ? -29.977 -4.009 9.251 1.00 73.19 320 GLY A N 1
ATOM 2478 C CA . GLY A 1 320 ? -28.558 -4.372 9.235 1.00 73.19 320 GLY A CA 1
ATOM 2479 C C . GLY A 1 320 ? -27.918 -4.313 10.613 1.00 73.19 320 GLY A C 1
ATOM 2480 O O . GLY A 1 320 ? -26.715 -4.105 10.724 1.00 73.19 320 GLY A O 1
ATOM 2481 N N . LYS A 1 321 ? -28.736 -4.433 11.655 1.00 80.12 321 LYS A N 1
ATOM 2482 C CA . LYS A 1 321 ? -28.349 -4.340 13.053 1.00 80.12 321 LYS A CA 1
ATOM 2483 C C . LYS A 1 321 ? -28.146 -5.732 13.622 1.00 80.12 321 LYS A C 1
ATOM 2485 O O . LYS A 1 321 ? -29.034 -6.578 13.536 1.00 80.12 321 LYS A O 1
ATOM 2490 N N . PHE A 1 322 ? -26.949 -5.971 14.143 1.00 83.50 322 PHE A N 1
ATOM 2491 C CA . PHE A 1 322 ? -26.509 -7.268 14.658 1.00 83.50 322 PHE A CA 1
ATOM 2492 C C . PHE A 1 322 ? -25.909 -7.138 16.061 1.00 83.50 322 PHE A C 1
ATOM 2494 O O . PHE A 1 322 ? -25.088 -7.954 16.458 1.00 83.50 322 PHE A O 1
ATOM 2501 N N . GLU A 1 323 ? -26.279 -6.109 16.826 1.00 78.94 323 GLU A N 1
ATOM 2502 C CA . GLU A 1 323 ? -25.712 -5.788 18.145 1.00 78.94 323 GLU A CA 1
ATOM 2503 C C . GLU A 1 323 ? -25.876 -6.918 19.168 1.00 78.94 323 GLU A C 1
ATOM 2505 O O . GLU A 1 323 ? -25.135 -6.969 20.146 1.00 78.94 323 GLU A O 1
ATOM 2510 N N . GLU A 1 324 ? -26.803 -7.843 18.919 1.00 77.44 324 GLU A N 1
ATOM 2511 C CA . GLU A 1 324 ? -26.998 -9.059 19.706 1.00 77.44 324 GLU A CA 1
ATOM 2512 C C . GLU A 1 324 ? -25.887 -10.111 19.511 1.00 77.44 324 GLU A C 1
ATOM 2514 O O . GLU A 1 324 ? -25.717 -10.981 20.362 1.00 77.44 324 GLU A O 1
ATOM 2519 N N . PHE A 1 325 ? -25.085 -10.018 18.444 1.00 79.19 325 PHE A N 1
ATOM 2520 C CA . PHE A 1 325 ? -24.000 -10.954 18.148 1.00 79.19 325 PHE A CA 1
ATOM 2521 C C . PHE A 1 325 ? -22.634 -10.487 18.696 1.00 79.19 325 PHE A C 1
ATOM 2523 O O . PHE A 1 325 ? -22.358 -9.287 18.792 1.00 79.19 325 PHE A O 1
ATOM 2530 N N . PRO A 1 326 ? -21.713 -11.421 19.011 1.00 75.38 326 PRO A N 1
ATOM 2531 C CA . PRO A 1 326 ? -20.328 -11.104 19.354 1.00 75.38 326 PRO A CA 1
ATOM 2532 C C . PRO A 1 326 ? -19.644 -10.250 18.281 1.00 75.38 326 PRO A C 1
ATOM 2534 O O . PRO A 1 326 ? -19.929 -10.391 17.096 1.00 75.38 326 PRO A O 1
ATOM 2537 N N . ALA A 1 327 ? -18.706 -9.383 18.677 1.00 66.81 327 ALA A N 1
ATOM 2538 C CA . ALA A 1 327 ? -17.995 -8.482 17.759 1.00 66.81 327 ALA A CA 1
ATOM 2539 C C . ALA A 1 327 ? -17.370 -9.203 16.552 1.00 66.81 327 ALA A C 1
ATOM 2541 O O . ALA A 1 327 ? -17.531 -8.742 15.427 1.00 66.81 327 ALA A O 1
ATOM 2542 N N . SER A 1 328 ? -16.743 -10.359 16.781 1.00 68.06 328 SER A N 1
ATOM 2543 C CA . SER A 1 328 ? -16.136 -11.177 15.725 1.00 68.06 328 SER A CA 1
ATOM 2544 C C . SER A 1 328 ? -17.148 -11.620 14.664 1.00 68.06 328 SER A C 1
ATOM 2546 O O . SER A 1 328 ? -16.852 -11.589 13.477 1.00 68.06 328 SER A O 1
ATOM 2548 N N . ILE A 1 329 ? -18.367 -11.955 15.084 1.00 80.50 329 ILE A N 1
ATOM 2549 C CA . ILE A 1 329 ? -19.464 -12.371 14.206 1.00 80.50 329 ILE A CA 1
ATOM 2550 C C . ILE A 1 329 ? -20.144 -11.160 13.555 1.00 80.50 329 ILE A C 1
ATOM 2552 O O . ILE A 1 329 ? -20.512 -11.210 12.383 1.00 80.50 329 ILE A O 1
ATOM 2556 N N . ARG A 1 330 ? -20.283 -10.046 14.284 1.00 83.00 330 ARG A N 1
ATOM 2557 C CA . ARG A 1 330 ? -20.893 -8.809 13.771 1.00 83.00 330 ARG A CA 1
ATOM 2558 C C . ARG A 1 330 ? -20.182 -8.279 12.542 1.00 83.00 330 ARG A C 1
ATOM 2560 O O . ARG A 1 330 ? -20.853 -7.838 11.618 1.00 83.00 330 ARG A O 1
ATOM 2567 N N . VAL A 1 331 ? -18.851 -8.323 12.522 1.00 72.56 331 VAL A N 1
ATOM 2568 C CA . VAL A 1 331 ? -18.066 -7.875 11.363 1.00 72.56 331 VAL A CA 1
ATOM 2569 C C . VAL A 1 331 ? -18.464 -8.661 10.113 1.00 72.56 331 VAL A C 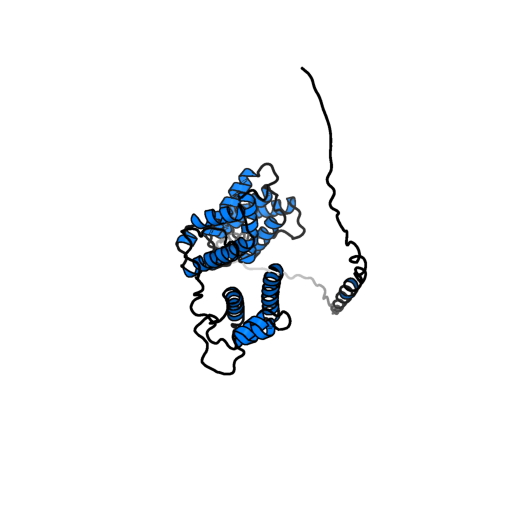1
ATOM 2571 O O . VAL A 1 331 ? -18.745 -8.055 9.082 1.00 72.56 331 VAL A O 1
ATOM 2574 N N . VAL A 1 332 ? -18.576 -9.987 10.231 1.00 78.19 332 VAL A N 1
ATOM 2575 C CA . VAL A 1 332 ? -18.970 -10.872 9.126 1.00 78.19 332 VAL A CA 1
ATOM 2576 C C . VAL A 1 332 ? -20.425 -10.626 8.714 1.00 78.19 332 VAL A C 1
ATOM 2578 O O . VAL A 1 332 ? -20.713 -10.482 7.532 1.00 78.19 332 VAL A O 1
ATOM 2581 N N . LEU A 1 333 ? -21.346 -10.486 9.673 1.00 83.62 333 LEU A N 1
ATOM 2582 C CA . LEU A 1 333 ? -22.760 -10.214 9.382 1.00 83.62 333 LEU A CA 1
ATOM 2583 C C . LEU A 1 333 ? -22.978 -8.845 8.721 1.00 83.62 333 LEU A C 1
ATOM 2585 O O . LEU A 1 333 ? -23.782 -8.731 7.799 1.00 83.62 333 LEU A O 1
ATOM 2589 N N . HIS A 1 334 ? -22.253 -7.807 9.148 1.00 80.69 334 HIS A N 1
ATOM 2590 C CA . HIS A 1 334 ? -22.308 -6.491 8.511 1.00 80.69 334 HIS A CA 1
ATOM 2591 C C . HIS A 1 334 ? -21.692 -6.502 7.110 1.00 80.69 334 HIS A C 1
ATOM 2593 O O . HIS A 1 334 ? -22.242 -5.857 6.218 1.00 80.69 334 HIS A O 1
ATOM 2599 N N . ALA A 1 335 ? -20.581 -7.215 6.899 1.00 75.19 335 ALA A N 1
ATOM 2600 C CA . ALA A 1 335 ? -19.994 -7.394 5.571 1.00 75.19 335 ALA A CA 1
ATOM 2601 C C . ALA A 1 335 ? -20.998 -8.072 4.624 1.00 75.19 335 ALA A C 1
ATOM 2603 O O . ALA A 1 335 ? -21.374 -7.488 3.607 1.00 75.19 335 ALA A O 1
ATOM 2604 N N . ALA A 1 336 ? -21.548 -9.209 5.049 1.00 75.75 336 ALA A N 1
ATOM 2605 C CA . ALA A 1 336 ? -22.543 -9.968 4.304 1.00 75.75 336 ALA A CA 1
ATOM 2606 C C . ALA A 1 336 ? -23.831 -9.173 4.022 1.00 75.75 336 ALA A C 1
ATOM 2608 O O . ALA A 1 336 ? -24.397 -9.250 2.932 1.00 75.75 336 ALA A O 1
ATOM 2609 N N . TRP A 1 337 ? -24.305 -8.370 4.980 1.00 83.06 337 TRP A N 1
ATOM 2610 C CA . TRP A 1 337 ? -25.489 -7.524 4.796 1.00 83.06 337 TRP A CA 1
ATOM 2611 C C . TRP A 1 337 ? -25.254 -6.371 3.816 1.00 83.06 337 TRP A C 1
ATOM 2613 O O . TRP A 1 337 ? -26.136 -6.056 3.015 1.00 83.06 337 TRP A O 1
ATOM 2623 N N . ASN A 1 338 ? -24.062 -5.768 3.838 1.00 77.94 338 ASN A N 1
ATOM 2624 C CA . ASN A 1 338 ? -23.685 -4.721 2.889 1.00 77.94 338 ASN A CA 1
ATOM 2625 C C . ASN A 1 338 ? -23.551 -5.261 1.456 1.00 77.94 338 ASN A C 1
ATOM 2627 O O . ASN A 1 338 ? -23.911 -4.559 0.515 1.00 77.94 338 ASN A O 1
ATOM 2631 N N . GLU A 1 339 ? -23.078 -6.497 1.288 1.00 68.44 339 GLU A N 1
ATOM 2632 C CA . GLU A 1 339 ? -22.982 -7.169 -0.017 1.00 68.44 339 GLU A CA 1
ATOM 2633 C C . GLU A 1 339 ? -24.338 -7.658 -0.538 1.00 68.44 339 GLU A C 1
ATOM 2635 O O . GLU A 1 339 ? -24.595 -7.642 -1.740 1.00 68.44 339 GLU A O 1
ATOM 2640 N N . ALA A 1 340 ? -25.263 -8.019 0.354 1.00 60.59 340 ALA A N 1
ATOM 2641 C CA . ALA A 1 340 ? -26.592 -8.487 -0.030 1.00 60.59 340 ALA A CA 1
ATOM 2642 C C . ALA A 1 340 ? -27.496 -7.406 -0.663 1.00 60.59 340 ALA A C 1
ATOM 2644 O O . ALA A 1 340 ? -28.553 -7.730 -1.221 1.00 60.59 340 ALA A O 1
ATOM 2645 N N . SER A 1 341 ? -27.098 -6.131 -0.625 1.00 50.12 341 SER A N 1
ATOM 2646 C CA . SER A 1 341 ? -27.886 -4.996 -1.112 1.00 50.12 341 SER A CA 1
ATOM 2647 C C . SER A 1 341 ? -27.235 -4.323 -2.342 1.00 50.12 341 SER A C 1
ATOM 2649 O O . SER A 1 341 ? -26.360 -3.476 -2.160 1.00 50.12 341 SER A O 1
ATOM 2651 N N . PRO A 1 342 ? -27.659 -4.613 -3.598 1.00 47.62 342 PRO A N 1
ATOM 2652 C CA . PRO A 1 342 ? -28.693 -5.550 -4.042 1.00 47.62 342 PRO A CA 1
ATOM 2653 C C . PRO A 1 342 ? -28.110 -6.760 -4.808 1.00 47.62 342 PRO A C 1
ATOM 2655 O O . PRO A 1 342 ? -27.640 -6.606 -5.934 1.00 47.62 342 PRO A O 1
ATOM 2658 N N . CYS A 1 343 ? -28.286 -7.952 -4.223 1.00 38.59 343 CYS A N 1
ATOM 2659 C CA . CYS A 1 343 ? -27.932 -9.311 -4.682 1.00 38.59 343 CYS A CA 1
ATOM 2660 C C . CYS A 1 343 ? -26.537 -9.818 -4.267 1.00 38.59 343 CYS A C 1
ATOM 2662 O O . CYS A 1 343 ? -25.562 -9.505 -4.945 1.00 38.59 343 CYS A O 1
ATOM 2664 N N . PRO A 1 344 ? -26.451 -10.693 -3.243 1.00 50.72 344 PRO A N 1
ATOM 2665 C CA . PRO A 1 344 ? -25.209 -11.382 -2.923 1.00 50.72 344 PRO A CA 1
ATOM 2666 C C . PRO A 1 344 ? -24.973 -12.562 -3.876 1.00 50.72 344 PRO A C 1
ATOM 2668 O O . PRO A 1 344 ? -25.911 -13.275 -4.249 1.00 50.72 344 PRO A O 1
ATOM 2671 N N . ASN A 1 345 ? -23.710 -12.784 -4.238 1.00 57.12 345 ASN A N 1
ATOM 2672 C CA . ASN A 1 345 ? -23.245 -14.050 -4.790 1.00 57.12 345 ASN A CA 1
ATOM 2673 C C . ASN A 1 345 ? -23.077 -15.047 -3.629 1.00 57.12 345 ASN A C 1
ATOM 2675 O O . ASN A 1 345 ? -22.351 -14.782 -2.676 1.00 57.12 345 ASN A O 1
ATOM 2679 N N . GLU A 1 346 ? -23.757 -16.191 -3.698 1.00 50.69 346 GLU A N 1
ATOM 2680 C CA . GLU A 1 346 ? -23.698 -17.261 -2.687 1.00 50.69 346 GLU A CA 1
ATOM 2681 C C . GLU A 1 346 ? -22.259 -17.764 -2.458 1.00 50.69 346 GLU A C 1
ATOM 2683 O O . GLU A 1 346 ? -21.898 -18.141 -1.346 1.00 50.69 346 GLU A O 1
ATOM 2688 N N . GLU A 1 347 ? -21.420 -17.692 -3.493 1.00 59.09 347 GLU A N 1
ATOM 2689 C CA . GLU A 1 347 ? -20.015 -18.109 -3.465 1.00 59.09 347 GLU A CA 1
ATOM 2690 C C . GLU A 1 347 ? -19.136 -17.178 -2.603 1.00 59.09 347 GLU A C 1
ATOM 2692 O O . GLU A 1 347 ? -18.314 -17.662 -1.831 1.00 59.09 347 GLU A O 1
ATOM 2697 N N . GLU A 1 348 ? -19.369 -15.860 -2.635 1.00 57.31 348 GLU A N 1
ATOM 2698 C CA . GLU A 1 348 ? -18.596 -14.870 -1.854 1.00 57.31 348 GLU A CA 1
ATOM 2699 C C . GLU A 1 348 ? -18.935 -14.931 -0.356 1.00 57.31 348 GLU A C 1
ATOM 2701 O O . GLU A 1 348 ? -18.059 -14.821 0.505 1.00 57.31 348 GLU A O 1
ATOM 2706 N N . LEU A 1 349 ? -20.203 -15.196 -0.030 1.00 58.06 349 LEU A N 1
ATOM 2707 C CA . LEU A 1 349 ? -20.639 -15.384 1.354 1.00 58.06 349 LEU A CA 1
ATOM 2708 C C . LEU A 1 349 ? -20.086 -16.678 1.966 1.00 58.06 349 LEU A C 1
ATOM 2710 O O . LEU A 1 349 ? -19.766 -16.710 3.156 1.00 58.06 349 LEU A O 1
ATOM 2714 N N . LEU A 1 350 ? -19.943 -17.734 1.160 1.00 61.62 350 LEU A N 1
ATOM 2715 C CA . LEU A 1 350 ? -19.297 -18.982 1.570 1.00 61.62 350 LEU A CA 1
ATOM 2716 C C . LEU A 1 350 ? -17.796 -18.789 1.819 1.00 61.62 350 LEU A C 1
ATOM 2718 O O . LEU A 1 350 ? -17.280 -19.325 2.797 1.00 61.62 350 LEU A O 1
ATOM 2722 N N . GLU A 1 351 ? -17.106 -17.985 1.005 1.00 67.62 351 GLU A N 1
ATOM 2723 C CA . GLU A 1 351 ? -15.692 -17.656 1.233 1.00 67.62 351 GLU A CA 1
ATOM 2724 C C . GLU A 1 351 ? -15.479 -16.871 2.536 1.00 67.62 351 GLU A C 1
ATOM 2726 O O . GLU A 1 351 ? -14.582 -17.201 3.315 1.00 67.62 351 GLU A O 1
ATOM 2731 N N . GLN A 1 352 ? -16.334 -15.886 2.835 1.00 61.00 352 GLN A N 1
ATOM 2732 C CA . GLN A 1 352 ? -16.265 -15.132 4.095 1.00 61.00 352 GLN A CA 1
ATOM 2733 C C . GLN A 1 352 ? -16.561 -16.007 5.320 1.00 61.00 352 GLN A C 1
ATOM 2735 O O . GLN A 1 352 ? -15.902 -15.883 6.356 1.00 61.00 352 GLN A O 1
ATOM 2740 N N . ALA A 1 353 ? -17.531 -16.913 5.197 1.00 61.66 353 ALA A N 1
ATOM 2741 C CA . ALA A 1 353 ? -17.870 -17.872 6.239 1.00 61.66 353 ALA A CA 1
ATOM 2742 C C . ALA A 1 353 ? -16.735 -18.878 6.498 1.00 61.66 353 ALA A C 1
ATOM 2744 O O . ALA A 1 353 ? -16.401 -19.147 7.654 1.00 61.66 353 ALA A O 1
ATOM 2745 N N . GLN A 1 354 ? -16.103 -19.392 5.439 1.00 62.94 354 GLN A N 1
ATOM 2746 C CA . GLN A 1 354 ? -14.974 -20.315 5.552 1.00 62.94 354 GLN A CA 1
ATOM 2747 C C . GLN A 1 354 ? -13.752 -19.627 6.178 1.00 62.94 354 GLN A C 1
ATOM 2749 O O . GLN A 1 354 ? -13.139 -20.170 7.095 1.00 62.94 354 GLN A O 1
ATOM 2754 N N . PHE A 1 355 ? -13.452 -18.391 5.763 1.00 66.69 355 PHE A N 1
ATOM 2755 C CA . PHE A 1 355 ? -12.377 -17.585 6.347 1.00 66.69 355 PHE A CA 1
ATOM 2756 C C . PHE A 1 355 ? -12.563 -17.373 7.859 1.00 66.69 355 PHE A C 1
ATOM 2758 O O . PHE A 1 355 ? -11.615 -17.494 8.642 1.00 66.69 355 PHE A O 1
ATOM 2765 N N . PHE A 1 356 ? -13.795 -17.096 8.294 1.00 61.38 356 PHE A N 1
ATOM 2766 C CA . PHE A 1 356 ? -14.124 -16.943 9.710 1.00 61.38 356 PHE A CA 1
ATOM 2767 C C . PHE A 1 356 ? -13.854 -18.225 10.520 1.00 61.38 356 PHE A C 1
ATOM 2769 O O . PHE A 1 356 ? -13.297 -18.161 11.620 1.00 61.38 356 PHE A O 1
ATOM 2776 N N . LEU A 1 357 ? -14.194 -19.393 9.970 1.00 61.34 357 LEU A N 1
ATOM 2777 C CA . LEU A 1 357 ? -13.986 -20.686 10.628 1.00 61.34 357 LEU A CA 1
ATOM 2778 C C . LEU A 1 357 ? -12.510 -21.069 10.721 1.00 61.34 357 LEU A C 1
ATOM 2780 O O . LEU A 1 357 ? -12.060 -21.486 11.790 1.00 61.34 357 LEU A O 1
ATOM 2784 N N . ASP A 1 358 ? -11.746 -20.856 9.652 1.00 64.69 358 ASP A N 1
ATOM 2785 C CA . ASP A 1 358 ? -10.306 -21.129 9.625 1.00 64.69 358 ASP A CA 1
ATOM 2786 C C . ASP A 1 358 ? -9.554 -20.280 10.667 1.00 64.69 358 ASP A C 1
ATOM 2788 O O . ASP A 1 358 ? -8.617 -20.748 11.325 1.00 64.69 358 ASP A O 1
ATOM 2792 N N . THR A 1 359 ? -10.014 -19.044 10.883 1.00 57.31 359 THR A N 1
ATOM 2793 C CA . THR A 1 359 ? -9.446 -18.118 11.874 1.00 57.31 359 THR A CA 1
ATOM 2794 C C . THR A 1 359 ? -9.715 -18.576 13.312 1.00 57.31 359 THR A C 1
ATOM 2796 O O . THR A 1 359 ? -8.858 -18.423 14.182 1.00 57.31 359 THR A O 1
ATOM 2799 N N . HIS A 1 360 ? -10.873 -19.188 13.575 1.00 53.31 360 HIS A N 1
ATOM 2800 C CA . HIS A 1 360 ? -11.234 -19.665 14.911 1.00 53.31 360 HIS A CA 1
ATOM 2801 C C . HIS A 1 360 ? -10.701 -21.072 15.227 1.00 53.31 360 HIS A C 1
ATOM 2803 O O . HIS A 1 360 ? -10.291 -21.315 16.362 1.00 53.31 360 HIS A O 1
ATOM 2809 N N . GLN A 1 361 ? -10.607 -21.977 14.249 1.00 49.44 361 GLN A N 1
ATOM 2810 C CA . GLN A 1 361 ? -10.023 -23.313 14.454 1.00 49.44 361 GLN A CA 1
ATOM 2811 C C . GLN A 1 361 ? -8.496 -23.284 14.632 1.00 49.44 361 GLN A C 1
ATOM 2813 O O . GLN A 1 361 ? -7.934 -24.179 15.253 1.00 49.44 361 GLN A O 1
ATOM 2818 N N . SER A 1 362 ? -7.820 -22.238 14.149 1.00 45.88 362 SER A N 1
ATOM 2819 C CA . SER A 1 362 ? -6.370 -22.051 14.324 1.00 45.88 362 SER A CA 1
ATOM 2820 C C . SER A 1 362 ? -5.971 -21.537 15.720 1.00 45.88 362 SER A C 1
ATOM 2822 O O . SER A 1 362 ? -4.785 -21.322 15.976 1.00 45.88 362 SER A O 1
ATOM 2824 N N . SER A 1 363 ? -6.949 -21.306 16.607 1.00 39.94 363 SER A N 1
ATOM 2825 C CA . SER A 1 363 ? -6.761 -20.733 17.950 1.00 39.94 363 SER A CA 1
ATOM 2826 C C . SER A 1 363 ? -6.960 -21.723 19.115 1.00 39.94 363 SER A C 1
ATOM 2828 O O . SER A 1 363 ? -6.826 -21.323 20.274 1.00 39.94 363 SER A O 1
ATOM 2830 N N . GLU A 1 364 ? -7.203 -23.008 18.818 1.00 36.56 364 GLU A N 1
ATOM 2831 C CA . GLU A 1 364 ? -7.103 -24.152 19.752 1.00 36.56 364 GLU A CA 1
ATOM 2832 C C . GLU A 1 364 ? -5.850 -24.994 19.467 1.00 36.56 364 GLU A C 1
ATOM 2834 O O . GLU A 1 364 ? -5.234 -25.483 20.449 1.00 36.56 364 GLU A O 1
#

Radius of gyration: 33.29 Å; chains: 1; bounding box: 91×81×117 Å

Secondary structure (DSSP, 8-state):
-------------PPPP---S-SS---S-TTSHHHHHTSSSSSS---PPPP-----------------------------------PPP-PPPPPTT--HHHHHHHHHHHHHHHHTT---S-HHHHHHHHHHHHHHTTTBHHHHHHHHHHHHHHHHT--TT--HHHHHHHHHHHHHHHTTSSPPBSTTHHHHHHHHHHHHHHHHHHS-HHHHHHHHHHHHHH--HHHHHHHHHHHHH-HHHHTS-HHHHHHHHHHHHHH-TTSPPPTTSPPP----TTGGGT------SS--HHHHHHHHT-TTTHHHHHHHHHHH-SS---TTS-HHHHHHHHHHHHHTTT---HHHHHHHHHHHHHHHHTT-

Organism: Trichomonas vaginalis (strain ATCC PRA-98 / G3) (NCBI:txid412133)